Protein AF-A0A9W4RZF0-F1 (afdb_monomer_lite)

Structure (mmCIF, N/CA/C/O backbone):
data_AF-A0A9W4RZF0-F1
#
_entry.id   AF-A0A9W4RZF0-F1
#
loop_
_atom_site.group_PDB
_atom_site.id
_atom_site.type_symbol
_atom_site.label_atom_id
_atom_site.label_alt_id
_atom_site.label_comp_id
_atom_site.label_asym_id
_atom_site.label_entity_id
_atom_site.label_seq_id
_atom_site.pdbx_PDB_ins_code
_atom_site.Cartn_x
_atom_site.Cartn_y
_atom_site.Cartn_z
_atom_site.occupancy
_atom_site.B_iso_or_equiv
_atom_site.auth_seq_id
_atom_site.auth_comp_id
_atom_site.auth_asym_id
_atom_site.auth_atom_id
_atom_site.pdbx_PDB_model_num
ATOM 1 N N . MET A 1 1 ? 20.936 8.506 8.025 1.00 82.94 1 MET A N 1
ATOM 2 C CA . MET A 1 1 ? 20.751 7.829 6.717 1.00 82.94 1 MET A CA 1
ATOM 3 C C . MET A 1 1 ? 19.323 7.978 6.204 1.00 82.94 1 MET A C 1
ATOM 5 O O . MET A 1 1 ? 19.139 8.491 5.109 1.00 82.94 1 MET A O 1
ATOM 9 N N . ASN A 1 2 ? 18.298 7.593 6.977 1.00 90.69 2 ASN A N 1
ATOM 10 C CA . ASN A 1 2 ? 16.905 7.691 6.514 1.00 90.69 2 ASN A CA 1
ATOM 11 C C . ASN A 1 2 ? 16.418 9.131 6.315 1.00 90.69 2 ASN A C 1
ATOM 13 O O . ASN A 1 2 ? 15.526 9.336 5.502 1.00 90.69 2 ASN A O 1
ATOM 17 N N . HIS A 1 3 ? 17.031 10.118 6.979 1.00 93.94 3 HIS A N 1
ATOM 18 C CA . HIS A 1 3 ? 16.737 11.543 6.772 1.00 93.94 3 HIS A CA 1
ATOM 19 C C . HIS A 1 3 ? 17.441 12.170 5.558 1.00 93.94 3 HIS A C 1
ATOM 21 O O . HIS A 1 3 ? 17.074 13.256 5.112 1.00 93.94 3 HIS A O 1
ATOM 27 N N . GLU A 1 4 ? 18.399 11.483 4.935 1.00 90.50 4 GLU A N 1
ATOM 28 C CA . GLU A 1 4 ? 18.990 11.983 3.691 1.00 90.50 4 GLU A CA 1
ATOM 29 C C . GLU A 1 4 ? 17.908 12.066 2.612 1.00 90.50 4 GLU A C 1
ATOM 31 O O . GLU A 1 4 ? 17.144 11.116 2.453 1.00 90.50 4 GLU A O 1
ATOM 36 N N . TYR A 1 5 ? 17.845 13.163 1.851 1.00 91.06 5 TYR A N 1
ATOM 37 C CA . TYR A 1 5 ? 16.848 13.395 0.789 1.00 91.06 5 TYR A CA 1
ATOM 38 C C . TYR A 1 5 ? 15.387 13.370 1.277 1.00 91.06 5 TYR A C 1
ATOM 40 O O . TYR A 1 5 ? 14.469 13.098 0.504 1.00 91.06 5 TYR A O 1
ATOM 48 N N . TYR A 1 6 ? 15.158 13.627 2.570 1.00 94.00 6 TYR A N 1
ATOM 49 C CA . TYR A 1 6 ? 13.817 13.654 3.156 1.00 94.00 6 TYR A CA 1
ATOM 50 C C . TYR A 1 6 ? 12.894 14.643 2.441 1.00 94.00 6 TYR A C 1
ATOM 52 O O . TYR A 1 6 ? 11.792 14.266 2.043 1.00 94.00 6 TYR A O 1
ATOM 60 N N . GLN A 1 7 ? 13.375 15.866 2.199 1.00 95.44 7 GLN A N 1
ATOM 61 C CA . GLN A 1 7 ? 12.584 16.883 1.511 1.00 95.44 7 GLN A CA 1
ATOM 62 C C . GLN A 1 7 ? 12.280 16.496 0.059 1.00 95.44 7 GLN A C 1
ATOM 64 O O . GLN A 1 7 ? 11.137 16.601 -0.358 1.00 95.44 7 GLN A O 1
ATOM 69 N N . GLU A 1 8 ? 13.252 15.954 -0.680 1.00 94.06 8 GLU A N 1
ATOM 70 C CA . GLU A 1 8 ? 13.025 15.497 -2.060 1.00 94.06 8 GLU A CA 1
ATOM 71 C C . GLU A 1 8 ? 11.955 14.404 -2.137 1.00 94.06 8 GLU A C 1
ATOM 73 O O . GLU A 1 8 ? 11.124 14.404 -3.044 1.00 94.06 8 GLU A O 1
ATOM 78 N N . ARG A 1 9 ? 11.931 13.481 -1.165 1.00 94.75 9 ARG A N 1
ATOM 79 C CA . ARG A 1 9 ? 10.862 12.479 -1.079 1.00 94.75 9 ARG A CA 1
ATOM 80 C C . ARG A 1 9 ? 9.514 13.111 -0.772 1.00 94.75 9 ARG A C 1
ATOM 82 O O . ARG A 1 9 ? 8.535 12.726 -1.401 1.00 94.75 9 ARG A O 1
ATOM 89 N N . LEU A 1 10 ? 9.446 14.051 0.170 1.00 96.25 10 LEU A N 1
ATOM 90 C CA . LEU A 1 10 ? 8.200 14.759 0.471 1.00 96.25 10 LEU A CA 1
ATOM 91 C C . LEU A 1 10 ? 7.677 15.526 -0.746 1.00 96.25 10 LEU A C 1
ATOM 93 O O . LEU A 1 10 ? 6.491 15.424 -1.061 1.00 96.25 10 LEU A O 1
ATOM 97 N N . ASP A 1 11 ? 8.555 16.232 -1.455 1.00 95.81 11 ASP A N 1
ATOM 98 C CA . ASP A 1 11 ? 8.214 16.971 -2.670 1.00 95.81 11 ASP A CA 1
ATOM 99 C C . ASP A 1 11 ? 7.737 16.014 -3.768 1.00 95.81 11 ASP A C 1
ATOM 101 O O . ASP A 1 11 ? 6.735 16.279 -4.435 1.00 95.81 11 ASP A O 1
ATOM 105 N N . PHE A 1 12 ? 8.382 14.849 -3.899 1.00 95.31 12 PHE A N 1
ATOM 106 C CA . PHE A 1 12 ? 7.936 13.795 -4.804 1.00 95.31 12 PHE A CA 1
ATOM 107 C C . PHE A 1 12 ? 6.535 13.290 -4.436 1.00 95.31 12 PHE A C 1
ATOM 109 O O . PHE A 1 12 ? 5.651 13.297 -5.294 1.00 95.31 12 PHE A O 1
ATOM 116 N N . VAL A 1 13 ? 6.300 12.906 -3.173 1.00 96.56 13 VAL A N 1
ATOM 117 C CA . VAL A 1 13 ? 4.983 12.442 -2.698 1.00 96.56 13 VAL A CA 1
ATOM 118 C C . VAL A 1 13 ? 3.913 13.490 -2.984 1.00 96.56 13 VAL A C 1
ATOM 120 O O . VAL A 1 13 ? 2.870 13.160 -3.552 1.00 96.56 13 VAL A O 1
ATOM 123 N N . LYS A 1 14 ? 4.187 14.757 -2.657 1.00 97.44 14 LYS A N 1
ATOM 124 C CA . LYS A 1 14 ? 3.279 15.8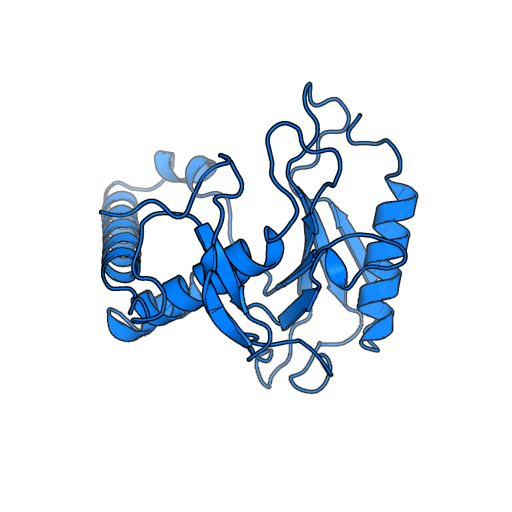71 -2.931 1.00 97.44 14 LYS A CA 1
ATOM 125 C C . LYS A 1 14 ? 2.973 15.992 -4.425 1.00 97.44 14 LYS A C 1
ATOM 127 O O . LYS A 1 14 ? 1.801 16.009 -4.794 1.00 97.44 14 LYS A O 1
ATOM 132 N N . SER A 1 15 ? 3.999 15.983 -5.277 1.00 95.56 15 SER A N 1
ATOM 133 C CA . SER A 1 15 ? 3.833 16.126 -6.729 1.00 95.56 15 SER A CA 1
ATOM 134 C C . SER A 1 15 ? 3.011 14.993 -7.353 1.00 95.56 15 SER A C 1
ATOM 136 O O . SER A 1 15 ? 2.202 15.232 -8.248 1.00 95.56 15 SER A O 1
ATOM 138 N N . VAL A 1 16 ? 3.161 13.759 -6.859 1.00 94.50 16 VAL A N 1
ATOM 139 C CA . VAL A 1 16 ? 2.382 12.608 -7.332 1.00 94.50 16 VAL A CA 1
ATOM 140 C C . VAL A 1 16 ? 0.910 12.764 -6.956 1.00 94.50 16 VAL A C 1
ATOM 142 O O . VAL A 1 16 ? 0.044 12.535 -7.798 1.00 94.50 16 VAL A O 1
ATOM 145 N N . VAL A 1 17 ? 0.614 13.176 -5.720 1.00 96.25 17 VAL A N 1
ATOM 146 C CA . VAL A 1 17 ? -0.769 13.401 -5.263 1.00 96.25 17 VAL A CA 1
ATOM 147 C C . VAL A 1 17 ? -1.422 14.536 -6.056 1.00 96.25 17 VAL A C 1
ATOM 149 O O . VAL A 1 17 ? -2.529 14.364 -6.569 1.00 96.25 17 VAL A O 1
ATOM 152 N N . GLU A 1 18 ? -0.718 15.654 -6.236 1.00 96.31 18 GLU A N 1
ATOM 153 C CA . GLU A 1 18 ? -1.176 16.786 -7.056 1.00 96.31 18 GLU A CA 1
ATOM 154 C C . GLU A 1 18 ? -1.376 16.395 -8.527 1.00 96.31 18 GLU A C 1
ATOM 156 O O . GLU A 1 18 ? -2.314 16.867 -9.171 1.00 96.31 18 GLU A O 1
ATOM 161 N N . GLY A 1 19 ? -0.572 15.462 -9.045 1.00 94.31 19 GLY A N 1
ATOM 162 C CA . GLY A 1 19 ? -0.731 14.890 -10.384 1.00 94.31 19 GLY A CA 1
ATOM 163 C C . GLY A 1 19 ? -2.066 14.166 -10.603 1.00 94.31 19 GLY A C 1
ATOM 164 O O . GLY A 1 19 ? -2.561 14.125 -11.728 1.00 94.31 19 GLY A O 1
ATOM 165 N N . PHE A 1 20 ? -2.703 13.664 -9.541 1.00 95.00 20 PHE A N 1
ATOM 166 C CA . PHE A 1 20 ? -4.069 13.122 -9.590 1.00 95.00 20 PHE A CA 1
ATOM 167 C C . PHE A 1 20 ? -5.161 14.194 -9.426 1.00 95.00 20 PHE A C 1
ATOM 169 O O . PHE A 1 20 ? -6.344 13.867 -9.324 1.00 95.00 20 PHE A O 1
ATOM 176 N N . GLY A 1 21 ? -4.789 15.477 -9.383 1.00 95.19 21 GLY A N 1
ATOM 177 C CA . GLY A 1 21 ? -5.703 16.582 -9.088 1.00 95.19 21 GLY A CA 1
ATOM 178 C C . GLY A 1 21 ? -6.188 16.592 -7.635 1.00 95.19 21 GLY A C 1
ATOM 179 O O . GLY A 1 21 ? -7.233 17.175 -7.341 1.00 95.19 21 GLY A O 1
ATOM 180 N N . LEU A 1 22 ? -5.468 15.911 -6.740 1.00 96.69 22 LEU A N 1
ATOM 181 C CA . LEU A 1 22 ? -5.735 15.894 -5.307 1.00 96.69 22 LEU A CA 1
ATOM 182 C C . LEU A 1 22 ? -4.902 16.969 -4.604 1.00 96.69 22 LEU A C 1
ATOM 184 O O . LEU A 1 22 ? -3.842 17.363 -5.075 1.00 96.69 22 LEU A O 1
ATOM 188 N N . GLU A 1 23 ? -5.377 17.431 -3.453 1.00 97.50 23 GLU A N 1
ATOM 189 C CA . GLU A 1 23 ? -4.738 18.508 -2.697 1.00 97.50 23 GLU A CA 1
ATOM 190 C C . GLU A 1 23 ? -4.356 17.986 -1.305 1.00 97.50 23 GLU A C 1
ATOM 192 O O . GLU A 1 23 ? -5.245 17.823 -0.464 1.00 97.50 23 GLU A O 1
ATOM 197 N N . PRO A 1 24 ? -3.073 17.663 -1.051 1.00 97.81 24 PRO A N 1
ATOM 198 C CA . PRO A 1 24 ? -2.639 17.203 0.261 1.00 97.81 24 PRO A CA 1
ATOM 199 C C . PRO A 1 24 ? -2.556 18.380 1.242 1.00 97.81 24 PRO A C 1
ATOM 201 O O . PRO A 1 24 ? -1.829 19.344 1.006 1.00 97.81 24 PRO A O 1
ATOM 204 N N . THR A 1 25 ? -3.269 18.294 2.365 1.00 98.06 25 THR A N 1
ATOM 205 C CA . THR A 1 25 ? -3.186 19.269 3.468 1.00 98.06 25 THR A CA 1
ATOM 206 C C . THR A 1 25 ? -2.107 18.906 4.475 1.00 98.06 25 THR A C 1
ATOM 208 O O . THR A 1 25 ? -1.533 19.787 5.106 1.00 98.06 25 THR A O 1
ATOM 211 N N . GLU A 1 26 ? -1.837 17.612 4.634 1.00 98.31 26 GLU A N 1
ATOM 212 C CA . GLU A 1 26 ? -0.826 17.092 5.550 1.00 98.31 26 GLU A CA 1
ATOM 213 C C . GLU A 1 26 ? -0.174 15.850 4.938 1.00 98.31 26 GLU A C 1
ATOM 215 O O . GLU A 1 26 ? -0.867 14.988 4.392 1.00 98.31 26 GLU A O 1
ATOM 220 N N . ILE A 1 27 ? 1.154 15.765 5.027 1.00 98.38 27 ILE A N 1
ATOM 221 C CA . ILE A 1 27 ? 1.943 14.598 4.624 1.00 98.38 27 ILE A CA 1
ATOM 222 C C . ILE A 1 27 ? 2.871 14.266 5.787 1.00 98.38 27 ILE A C 1
ATOM 224 O O . ILE A 1 27 ? 3.807 15.015 6.066 1.00 98.38 27 ILE A O 1
ATOM 228 N N . THR A 1 28 ? 2.621 13.133 6.436 1.00 97.94 28 THR A N 1
ATOM 229 C CA . THR A 1 28 ? 3.317 12.752 7.669 1.00 97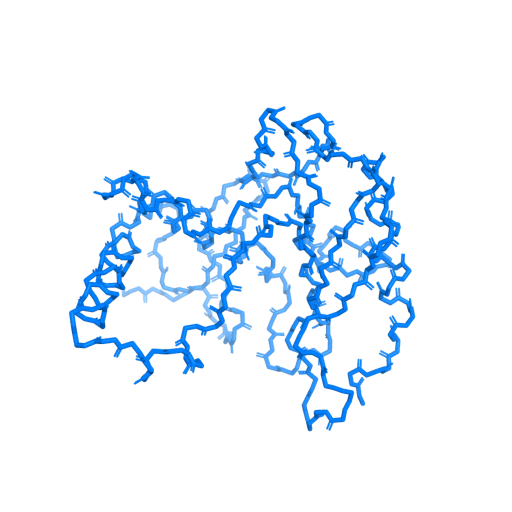.94 28 THR A CA 1
ATOM 230 C C . THR A 1 28 ? 3.954 11.377 7.493 1.00 97.94 28 THR A C 1
ATOM 232 O O . THR A 1 28 ? 3.260 10.434 7.092 1.00 97.94 28 THR A O 1
ATOM 235 N N . PRO A 1 29 ? 5.266 11.225 7.746 1.00 97.00 29 PRO A N 1
ATOM 236 C CA . PRO A 1 29 ? 5.908 9.924 7.672 1.00 97.00 29 PRO A CA 1
ATOM 237 C C . PRO A 1 29 ? 5.396 9.013 8.802 1.00 97.00 29 PRO A C 1
ATOM 239 O O . PRO A 1 29 ? 5.157 9.463 9.923 1.00 97.00 29 PRO A O 1
ATOM 242 N N . VAL A 1 30 ? 5.209 7.730 8.505 1.00 94.94 30 VAL A N 1
ATOM 243 C CA . VAL A 1 30 ? 4.689 6.721 9.443 1.00 94.94 30 VAL A CA 1
ATOM 244 C C . VAL A 1 30 ? 5.843 5.859 9.951 1.00 94.94 30 VAL A C 1
ATOM 246 O O . VAL A 1 30 ? 6.676 5.437 9.154 1.00 94.94 30 VAL A O 1
ATOM 249 N N . GLU A 1 31 ? 5.886 5.609 11.267 1.00 90.44 31 GLU A N 1
ATOM 250 C CA . GLU A 1 31 ? 6.912 4.779 11.935 1.00 90.44 31 GLU A CA 1
ATOM 251 C C . GLU A 1 31 ? 8.358 5.171 11.583 1.00 90.44 31 GLU A C 1
ATOM 253 O O . GLU A 1 31 ? 9.242 4.341 11.374 1.00 90.44 31 GLU A O 1
ATOM 258 N N . TYR A 1 32 ? 8.602 6.477 11.505 1.00 92.44 32 TYR A N 1
ATOM 259 C CA . TYR A 1 32 ? 9.845 7.024 10.989 1.00 92.44 32 TYR A CA 1
ATOM 260 C C . TYR A 1 32 ? 10.864 7.326 12.091 1.00 92.44 32 TYR A C 1
ATOM 262 O O . TYR A 1 32 ? 10.585 8.047 13.046 1.00 92.44 32 TYR A O 1
ATOM 270 N N . GLN A 1 33 ? 12.068 6.794 11.915 1.00 91.88 33 GLN A N 1
ATOM 271 C CA . GLN A 1 33 ? 13.233 6.975 12.770 1.00 91.88 33 GLN A CA 1
ATOM 272 C C . GLN A 1 33 ? 14.406 7.438 11.903 1.00 91.88 33 GLN A C 1
ATOM 274 O O . GLN A 1 33 ? 14.879 6.730 11.007 1.00 91.88 33 GLN A O 1
ATOM 279 N N . GLU A 1 34 ? 14.879 8.647 12.181 1.00 89.88 34 GLU A N 1
ATOM 280 C CA . GLU A 1 34 ? 15.944 9.307 11.418 1.00 89.88 34 GLU A CA 1
ATOM 281 C C . GLU A 1 34 ? 17.281 8.568 11.528 1.00 89.88 34 GLU A C 1
ATOM 283 O O . GLU A 1 34 ? 17.979 8.366 10.522 1.00 89.88 34 GLU A O 1
ATOM 288 N N . ASP A 1 35 ? 17.564 8.105 12.746 1.00 88.69 35 ASP A N 1
ATOM 289 C CA . ASP A 1 35 ? 18.832 7.514 13.174 1.00 88.69 35 ASP A CA 1
ATOM 290 C C . ASP A 1 35 ? 18.807 5.981 13.193 1.00 88.69 35 ASP A C 1
ATOM 292 O O . ASP A 1 35 ? 19.635 5.347 13.850 1.00 88.69 35 ASP A O 1
ATOM 296 N N . ALA A 1 36 ? 17.865 5.354 12.477 1.00 88.50 36 ALA A N 1
ATOM 297 C CA . ALA A 1 36 ? 17.854 3.899 12.379 1.00 88.50 36 ALA A CA 1
ATOM 298 C C . ALA A 1 36 ? 19.189 3.393 11.787 1.00 88.50 36 ALA A C 1
ATOM 300 O O . ALA A 1 36 ? 19.718 3.996 10.843 1.00 88.50 36 ALA A O 1
ATOM 301 N N . PRO A 1 37 ? 19.734 2.271 12.295 1.00 88.00 37 PRO A N 1
ATOM 302 C CA . PRO A 1 37 ? 21.061 1.794 11.903 1.00 88.00 37 PRO A CA 1
ATOM 303 C C . PRO A 1 37 ? 21.109 1.197 10.487 1.00 88.00 37 PRO A C 1
ATOM 305 O O . PRO A 1 37 ? 22.185 0.851 10.006 1.00 88.00 37 PRO A O 1
ATOM 308 N N . PHE A 1 38 ? 19.963 1.075 9.815 1.00 87.88 38 PHE A N 1
ATOM 309 C CA . PHE A 1 38 ? 19.826 0.549 8.460 1.00 87.88 38 PHE A CA 1
ATOM 310 C C . PHE A 1 38 ? 18.854 1.404 7.631 1.00 87.88 38 PHE A C 1
ATOM 312 O O . PHE A 1 38 ? 17.926 2.010 8.185 1.00 87.88 38 PHE A O 1
ATOM 319 N N . PRO A 1 39 ? 19.045 1.460 6.298 1.00 89.88 39 PRO A N 1
ATOM 320 C CA . PRO A 1 39 ? 18.116 2.150 5.419 1.00 89.88 39 PRO A CA 1
ATOM 321 C C . PRO A 1 39 ? 16.765 1.442 5.432 1.00 89.88 39 PRO A C 1
ATOM 323 O O . PRO A 1 39 ? 16.692 0.214 5.385 1.00 89.88 39 PRO A O 1
ATOM 326 N N . TYR A 1 40 ? 15.680 2.210 5.436 1.00 92.50 40 TYR A N 1
ATOM 327 C CA . TYR A 1 40 ? 14.357 1.614 5.329 1.00 92.50 40 TYR A CA 1
ATOM 328 C C . TYR A 1 40 ? 14.152 0.900 4.006 1.00 92.50 40 TYR A C 1
ATOM 330 O O . TYR A 1 40 ? 14.601 1.354 2.960 1.00 92.50 40 TYR A O 1
ATOM 338 N N . ASN A 1 41 ? 13.374 -0.177 4.039 1.00 92.31 41 ASN A N 1
ATOM 339 C CA . ASN A 1 41 ? 12.931 -0.852 2.830 1.00 92.31 41 ASN A CA 1
ATOM 340 C C . ASN A 1 41 ? 11.973 0.033 2.023 1.00 92.31 41 ASN A C 1
ATOM 342 O O . ASN A 1 41 ? 12.071 0.074 0.798 1.00 92.31 41 ASN A O 1
ATOM 346 N N . ASN A 1 42 ? 11.050 0.718 2.696 1.00 93.88 42 ASN A N 1
ATOM 347 C CA . ASN A 1 42 ? 10.124 1.675 2.099 1.00 93.88 42 ASN A CA 1
ATOM 348 C C . ASN A 1 42 ? 10.000 2.887 3.023 1.00 93.88 42 ASN A C 1
ATOM 350 O O . ASN A 1 42 ? 10.049 2.725 4.240 1.00 93.88 42 ASN A O 1
ATOM 354 N N . PHE A 1 43 ? 9.747 4.061 2.459 1.00 95.75 43 PHE A N 1
ATOM 355 C CA . PHE A 1 43 ? 9.235 5.199 3.216 1.00 95.75 43 PHE A CA 1
ATOM 356 C C . PHE A 1 43 ? 7.711 5.210 3.107 1.00 95.75 43 PHE A C 1
ATOM 358 O O . PHE A 1 43 ? 7.171 5.071 2.009 1.00 95.75 43 PHE A O 1
ATOM 365 N N . ILE A 1 44 ? 7.015 5.332 4.233 1.00 97.56 44 ILE A N 1
ATOM 366 C CA . ILE A 1 44 ? 5.551 5.304 4.283 1.00 97.56 44 ILE A CA 1
ATOM 367 C C . ILE A 1 44 ? 5.062 6.685 4.697 1.00 97.56 44 ILE A C 1
ATOM 369 O O . ILE A 1 44 ? 5.524 7.227 5.698 1.00 97.56 44 ILE A O 1
ATOM 373 N N . TYR A 1 45 ? 4.121 7.236 3.937 1.00 98.44 45 TYR A N 1
ATOM 374 C CA . TYR A 1 45 ? 3.545 8.551 4.185 1.00 98.44 45 TYR A CA 1
ATOM 375 C C . TYR A 1 45 ? 2.030 8.440 4.312 1.00 98.44 45 TYR A C 1
ATOM 377 O O . TYR A 1 45 ? 1.363 7.938 3.405 1.00 98.44 45 TYR A O 1
ATOM 385 N N . LYS A 1 46 ? 1.488 8.933 5.425 1.00 98.50 46 LYS A N 1
ATOM 386 C CA . LYS A 1 46 ? 0.057 9.195 5.587 1.00 98.50 46 LYS A CA 1
ATOM 387 C C . LYS A 1 46 ? -0.241 10.572 5.009 1.00 98.50 46 LYS A C 1
ATOM 389 O O . LYS A 1 46 ? 0.456 11.535 5.321 1.00 98.50 46 LYS A O 1
ATOM 394 N N . ILE A 1 47 ? -1.266 10.652 4.172 1.00 98.75 47 ILE A N 1
ATOM 395 C CA . ILE A 1 47 ? -1.595 11.854 3.411 1.00 98.75 47 ILE A CA 1
ATOM 396 C C . ILE A 1 47 ? -3.055 12.200 3.677 1.00 98.75 47 ILE A C 1
ATOM 398 O O . ILE A 1 47 ? -3.944 11.408 3.358 1.00 98.75 47 ILE A O 1
ATOM 402 N N . ILE A 1 48 ? -3.291 13.374 4.256 1.00 98.69 48 ILE A N 1
ATOM 403 C CA . ILE A 1 48 ? -4.631 13.932 4.462 1.00 98.69 48 ILE A CA 1
ATOM 404 C C . ILE A 1 48 ? -4.935 14.874 3.301 1.00 98.69 48 ILE A C 1
ATOM 406 O O . ILE A 1 48 ? -4.081 15.664 2.898 1.00 98.69 48 ILE A O 1
ATOM 410 N N . LEU A 1 49 ? -6.140 14.769 2.750 1.00 98.56 49 LEU A N 1
ATOM 411 C CA . LEU A 1 49 ? -6.578 15.508 1.572 1.00 98.56 49 LEU A CA 1
ATOM 412 C C . LEU A 1 49 ? -7.566 16.617 1.945 1.00 98.56 49 LEU A C 1
ATOM 414 O O . LEU A 1 49 ? -8.476 16.404 2.747 1.00 98.56 49 LEU A O 1
ATOM 418 N N . ALA A 1 50 ? -7.459 17.769 1.280 1.00 97.81 50 ALA A N 1
ATOM 419 C CA . ALA A 1 50 ? -8.401 18.881 1.432 1.00 97.81 50 ALA A CA 1
ATOM 420 C C . ALA A 1 50 ? -9.810 18.513 0.942 1.00 97.81 50 ALA A C 1
ATOM 422 O O . ALA A 1 50 ? -10.816 19.029 1.429 1.00 97.81 50 ALA A O 1
ATOM 423 N N . LYS A 1 51 ? -9.878 17.628 -0.059 1.00 96.50 51 LYS A N 1
ATOM 424 C CA . LYS A 1 51 ? -11.108 17.124 -0.675 1.00 96.50 51 LYS A CA 1
ATOM 425 C C . LYS A 1 51 ? -11.035 15.611 -0.783 1.00 96.50 51 LYS A C 1
ATOM 427 O O . LYS A 1 51 ? -9.966 15.053 -1.009 1.00 96.50 51 LYS A O 1
ATOM 432 N N . LEU A 1 52 ? -12.192 14.965 -0.670 1.00 97.56 52 LEU A N 1
ATOM 433 C CA . LEU A 1 52 ? -12.283 13.514 -0.761 1.00 97.56 52 LEU A CA 1
ATOM 434 C C . LEU A 1 52 ? -11.817 13.032 -2.141 1.00 97.56 52 LEU A C 1
ATOM 436 O O . LEU A 1 52 ? -12.319 13.494 -3.169 1.00 97.56 52 LEU A O 1
ATOM 440 N N . ALA A 1 53 ? -10.888 12.079 -2.162 1.00 96.75 53 ALA A N 1
ATOM 441 C CA . ALA A 1 53 ? -10.544 11.356 -3.375 1.00 96.75 53 ALA A CA 1
ATOM 442 C C . ALA A 1 53 ? -11.695 10.414 -3.733 1.00 96.75 53 ALA A C 1
ATOM 444 O O . ALA A 1 53 ? -12.120 9.597 -2.919 1.00 96.75 53 ALA A O 1
ATOM 445 N N . SER A 1 54 ? -12.202 10.543 -4.953 1.00 95.44 54 SER A N 1
ATOM 446 C CA . SER A 1 54 ? -13.348 9.790 -5.466 1.00 95.44 54 SER A CA 1
ATOM 447 C C . SER A 1 54 ? -12.885 8.712 -6.457 1.00 95.44 54 SER A C 1
ATOM 449 O O . SER A 1 54 ? -11.723 8.740 -6.881 1.00 95.44 54 SER A O 1
ATOM 451 N N . PRO A 1 55 ? -13.774 7.818 -6.931 1.00 93.06 55 PRO A N 1
ATOM 452 C CA . PRO A 1 55 ? -13.458 6.890 -8.021 1.00 93.06 55 PRO A CA 1
ATOM 453 C C . PRO A 1 55 ? -12.816 7.547 -9.252 1.00 93.06 55 PRO A C 1
ATOM 455 O O . PRO A 1 55 ? -12.013 6.919 -9.938 1.00 93.06 55 PRO A O 1
ATOM 458 N N . LYS A 1 56 ? -13.136 8.823 -9.516 1.00 92.38 56 LYS A N 1
ATOM 459 C CA . LYS A 1 56 ? -12.644 9.589 -10.672 1.00 92.38 56 LYS A CA 1
ATOM 460 C C . LYS A 1 56 ? -11.268 10.227 -10.466 1.00 92.38 56 LYS A C 1
ATOM 462 O O . LYS A 1 56 ? -10.699 10.722 -11.433 1.00 92.38 56 LYS A O 1
ATOM 467 N N . SER A 1 57 ? -10.747 10.256 -9.239 1.00 93.44 57 SER A N 1
ATOM 468 C CA . SER A 1 57 ? -9.475 10.924 -8.930 1.00 93.44 57 SER A CA 1
ATOM 469 C C . SER A 1 57 ? -8.280 10.185 -9.543 1.00 93.44 57 SER A C 1
ATOM 471 O O . SER A 1 57 ? -7.395 10.794 -10.141 1.00 93.44 57 SER A O 1
ATOM 473 N N . PHE A 1 58 ? -8.283 8.855 -9.456 1.00 91.31 58 PHE A N 1
ATOM 474 C CA . PHE A 1 58 ? -7.165 8.007 -9.869 1.00 91.31 58 PHE A CA 1
ATOM 475 C C . PHE A 1 58 ? -7.284 7.580 -11.337 1.00 91.31 58 PHE A C 1
ATOM 477 O O . PHE A 1 58 ? -7.547 6.423 -11.662 1.00 91.31 58 PHE A O 1
ATOM 484 N N . HIS A 1 59 ? -7.111 8.539 -12.245 1.00 82.06 59 HIS A N 1
ATOM 485 C CA . HIS A 1 59 ? -6.988 8.264 -13.676 1.00 82.06 59 HIS A CA 1
ATOM 486 C C . HIS A 1 59 ? -5.625 7.612 -13.977 1.00 82.06 59 HIS A C 1
ATOM 488 O O . HIS A 1 59 ? -4.628 7.957 -13.356 1.00 82.06 59 HIS A O 1
ATOM 494 N N . ASN A 1 60 ? -5.554 6.665 -14.920 1.00 78.31 60 ASN A N 1
ATOM 495 C CA . ASN A 1 60 ? -4.313 5.938 -15.257 1.00 78.31 60 ASN A CA 1
ATOM 496 C C . ASN A 1 60 ? -3.647 5.216 -14.063 1.00 78.31 60 ASN A C 1
ATOM 498 O O . ASN A 1 60 ? -2.426 5.122 -13.986 1.00 78.31 60 ASN A O 1
ATOM 502 N N . ALA A 1 61 ? -4.453 4.680 -13.146 1.00 81.81 61 ALA A N 1
ATOM 503 C CA . ALA A 1 61 ? -4.016 4.019 -11.915 1.00 81.81 61 ALA A CA 1
ATOM 504 C C . ALA A 1 61 ? -3.138 2.759 -12.101 1.00 81.81 61 ALA A C 1
ATOM 506 O O . ALA A 1 61 ? -2.508 2.306 -11.146 1.00 81.81 61 ALA A O 1
ATOM 507 N N . GLY A 1 62 ? -3.097 2.195 -13.311 1.00 84.19 62 GLY A N 1
ATOM 508 C CA . GLY A 1 62 ? -2.438 0.923 -13.611 1.00 84.19 62 GLY A CA 1
ATOM 509 C C . GLY A 1 62 ? -3.329 -0.293 -13.333 1.00 84.19 62 GLY A C 1
ATOM 510 O O . GLY A 1 62 ? -4.429 -0.177 -12.783 1.00 84.19 62 GLY A O 1
ATOM 511 N N . SER A 1 63 ? -2.858 -1.475 -13.737 1.00 90.31 63 SER A N 1
ATOM 512 C CA . SER A 1 63 ? -3.567 -2.749 -13.546 1.00 90.31 63 SER A CA 1
ATOM 513 C C . SER A 1 63 ? -3.741 -3.098 -12.066 1.00 90.31 63 SER A C 1
ATOM 515 O O . SER A 1 63 ? -2.986 -2.625 -11.220 1.00 90.31 63 SER A O 1
ATOM 517 N N . TYR A 1 64 ? -4.722 -3.955 -11.764 1.00 94.44 64 TYR A N 1
ATOM 518 C CA . TYR A 1 64 ? -4.982 -4.506 -10.422 1.00 94.44 64 TYR A CA 1
ATOM 519 C C . TYR A 1 64 ? -5.266 -3.477 -9.320 1.00 94.44 64 TYR A C 1
ATOM 521 O O . TYR A 1 64 ? -5.154 -3.780 -8.132 1.00 94.44 64 TYR A O 1
ATOM 529 N N . THR A 1 65 ? -5.703 -2.283 -9.710 1.00 94.81 65 THR A N 1
ATOM 530 C CA . THR A 1 65 ? -6.168 -1.241 -8.798 1.00 94.81 65 THR A CA 1
ATOM 531 C C . THR A 1 65 ? -7.652 -1.387 -8.474 1.00 94.81 65 THR A C 1
ATOM 533 O O . THR A 1 65 ? -8.408 -2.099 -9.135 1.00 94.81 65 THR A O 1
ATOM 536 N N . THR A 1 66 ? -8.065 -0.760 -7.382 1.00 93.75 66 THR A N 1
ATOM 537 C CA . THR A 1 66 ? -9.449 -0.675 -6.918 1.00 93.75 66 THR A CA 1
ATOM 538 C C . THR A 1 66 ? -9.803 0.799 -6.804 1.00 93.75 66 THR A C 1
ATOM 540 O O . THR A 1 66 ? -8.976 1.598 -6.379 1.00 93.75 66 THR A O 1
ATOM 543 N N . HIS A 1 67 ? -11.020 1.184 -7.171 1.00 93.44 67 HIS A N 1
ATOM 544 C CA . HIS A 1 67 ? -11.463 2.556 -6.951 1.00 93.44 67 HIS A CA 1
ATOM 545 C C . HIS A 1 67 ? -11.750 2.805 -5.462 1.00 93.44 67 HIS A C 1
ATOM 547 O O . HIS A 1 67 ? -12.210 1.891 -4.771 1.00 93.44 67 HIS A O 1
ATOM 553 N N . PRO A 1 68 ? -11.530 4.032 -4.961 1.00 95.00 68 PRO A N 1
ATOM 554 C CA . PRO A 1 68 ? -12.095 4.454 -3.685 1.00 95.00 68 PRO A CA 1
ATOM 555 C C . PRO A 1 68 ? -13.615 4.217 -3.628 1.00 95.00 68 PRO A C 1
ATOM 557 O O . PRO A 1 68 ? -14.257 4.182 -4.679 1.00 95.00 68 PRO A O 1
ATOM 560 N N . PRO A 1 69 ? -14.215 4.111 -2.432 1.00 94.19 69 PRO A N 1
ATOM 561 C CA . PRO A 1 69 ? -15.668 4.090 -2.275 1.00 94.19 69 PRO A CA 1
ATOM 562 C C . PRO A 1 69 ? -16.347 5.316 -2.907 1.00 94.19 69 PRO A C 1
ATOM 564 O O . PRO A 1 69 ? -15.744 6.385 -2.994 1.00 94.19 69 PRO A O 1
ATOM 567 N N . ASP A 1 70 ? -17.629 5.200 -3.268 1.00 92.88 70 ASP A N 1
ATOM 568 C CA . ASP A 1 70 ? -18.403 6.306 -3.867 1.00 92.88 70 ASP A CA 1
ATOM 569 C C . ASP A 1 70 ? -18.498 7.539 -2.956 1.00 92.88 70 ASP A C 1
ATOM 571 O O . ASP A 1 70 ? -18.531 8.671 -3.436 1.00 92.88 70 ASP A O 1
ATOM 575 N N . GLY A 1 71 ? -18.486 7.327 -1.635 1.00 94.25 71 GLY A N 1
ATOM 576 C CA . GLY A 1 71 ? -18.416 8.398 -0.635 1.00 94.25 71 GLY A CA 1
ATOM 577 C C . GLY A 1 71 ? -17.067 9.125 -0.587 1.00 94.25 71 GLY A C 1
ATOM 578 O O . GLY A 1 71 ? -16.959 10.151 0.076 1.00 94.25 71 GLY A O 1
ATOM 579 N N . GLY A 1 72 ? -16.059 8.623 -1.302 1.00 96.31 72 GLY A N 1
ATOM 580 C CA . GLY A 1 72 ? -14.695 9.130 -1.330 1.00 96.31 72 GLY A CA 1
ATOM 581 C C . GLY A 1 72 ? -13.893 8.842 -0.058 1.00 96.31 72 GLY A C 1
ATOM 582 O O . GLY A 1 72 ? -14.405 8.311 0.926 1.00 96.31 72 GLY A O 1
ATOM 583 N N . VAL A 1 73 ? -12.604 9.186 -0.089 1.00 97.56 73 VAL A N 1
ATOM 584 C CA . VAL A 1 73 ? -11.678 9.036 1.047 1.00 97.56 73 VAL A CA 1
ATOM 585 C C . VAL A 1 73 ? -10.928 10.332 1.321 1.00 97.56 73 VAL A C 1
ATOM 587 O O . VAL A 1 73 ? -10.461 10.995 0.399 1.00 97.56 73 VAL A O 1
ATOM 590 N N . SER A 1 74 ? -10.799 10.699 2.593 1.00 97.94 74 SER A N 1
ATOM 591 C CA . SER A 1 74 ? -10.059 11.893 3.031 1.00 97.94 74 SER A CA 1
ATOM 592 C C . SER A 1 74 ? -8.585 11.617 3.310 1.00 97.94 74 SER A C 1
ATOM 594 O O . SER A 1 74 ? -7.794 12.550 3.387 1.00 97.94 74 SER A O 1
ATOM 596 N N . THR A 1 75 ? -8.217 10.348 3.493 1.00 98.56 75 THR A N 1
ATOM 597 C CA . THR A 1 75 ? -6.862 9.934 3.855 1.00 98.56 75 THR A CA 1
ATOM 598 C C . THR A 1 75 ? -6.418 8.786 2.965 1.00 98.56 75 THR A C 1
ATOM 600 O O . THR A 1 75 ? -7.162 7.825 2.755 1.00 98.56 75 THR A O 1
ATOM 603 N N . ILE A 1 76 ? -5.193 8.882 2.462 1.00 98.44 76 ILE A N 1
ATOM 604 C CA . ILE A 1 76 ? -4.531 7.841 1.674 1.00 98.44 76 ILE A CA 1
ATOM 605 C C . ILE A 1 76 ? -3.128 7.592 2.228 1.00 98.44 76 ILE A C 1
ATOM 607 O O . ILE A 1 76 ? -2.577 8.417 2.961 1.00 98.44 76 ILE A O 1
ATOM 611 N N . VAL A 1 77 ? -2.547 6.448 1.883 1.00 98.56 77 VAL A N 1
ATOM 612 C CA . VAL A 1 77 ? -1.163 6.106 2.221 1.00 98.56 77 VAL A CA 1
ATOM 613 C C . VAL A 1 77 ? -0.357 5.987 0.939 1.00 98.56 77 VAL A C 1
ATOM 615 O O . VAL A 1 77 ? -0.804 5.344 -0.010 1.00 98.56 77 VAL A O 1
ATOM 618 N N . MET A 1 78 ? 0.839 6.572 0.918 1.00 98.12 78 MET A N 1
ATOM 619 C CA . MET A 1 78 ? 1.840 6.277 -0.101 1.00 98.12 78 MET A CA 1
ATOM 620 C C . MET A 1 78 ? 2.952 5.422 0.494 1.00 98.12 78 MET A C 1
ATOM 622 O O . MET A 1 78 ? 3.542 5.793 1.510 1.00 98.12 78 MET A O 1
ATOM 626 N N . ARG A 1 79 ? 3.275 4.307 -0.164 1.00 97.00 79 ARG A N 1
ATOM 627 C CA . ARG A 1 79 ? 4.495 3.540 0.109 1.00 97.00 79 ARG A CA 1
ATOM 628 C C . ARG A 1 79 ? 5.479 3.795 -1.016 1.00 97.00 79 ARG A C 1
ATOM 630 O O . ARG A 1 79 ? 5.206 3.485 -2.171 1.00 97.00 79 ARG A O 1
ATOM 637 N N . LEU A 1 80 ? 6.614 4.375 -0.660 1.00 94.94 80 LEU A N 1
ATOM 638 C CA . LEU A 1 80 ? 7.695 4.734 -1.561 1.00 94.94 80 LEU A CA 1
ATOM 639 C C . LEU A 1 80 ? 8.820 3.713 -1.406 1.00 94.94 80 LEU A C 1
ATOM 641 O O . LEU A 1 80 ? 9.407 3.608 -0.325 1.00 94.94 80 LEU A O 1
ATOM 645 N N . ALA A 1 81 ? 9.135 2.957 -2.453 1.00 93.06 81 ALA A N 1
ATOM 646 C CA . ALA A 1 81 ? 10.243 2.013 -2.397 1.00 93.06 81 ALA A CA 1
ATOM 647 C C . ALA A 1 81 ? 11.561 2.776 -2.232 1.00 93.06 81 ALA A C 1
ATOM 649 O O . ALA A 1 81 ? 11.827 3.741 -2.951 1.00 93.06 81 ALA A O 1
ATOM 650 N N . ASN A 1 82 ? 12.399 2.349 -1.286 1.00 91.94 82 ASN A N 1
ATOM 651 C CA . ASN A 1 82 ? 13.715 2.947 -1.122 1.00 91.94 82 ASN A CA 1
ATOM 652 C C . ASN A 1 82 ? 14.705 2.282 -2.095 1.00 91.94 82 ASN A C 1
ATOM 654 O O . ASN A 1 82 ? 15.046 1.109 -1.897 1.00 91.94 82 ASN A O 1
ATOM 658 N N . PRO A 1 83 ? 15.231 3.007 -3.101 1.00 88.00 83 PRO A N 1
ATOM 659 C CA . PRO A 1 83 ? 16.221 2.458 -4.027 1.00 88.00 83 PRO A CA 1
ATOM 660 C C . PRO A 1 83 ? 17.554 2.128 -3.339 1.00 88.00 83 PRO A C 1
ATOM 662 O O . PRO A 1 83 ? 18.372 1.411 -3.905 1.00 88.00 83 PRO A O 1
ATOM 665 N N . ARG A 1 84 ? 17.777 2.632 -2.117 1.00 86.75 84 ARG A N 1
ATOM 666 C CA . ARG A 1 84 ? 18.969 2.362 -1.300 1.00 86.75 84 ARG A CA 1
ATOM 667 C C . ARG A 1 84 ? 18.751 1.304 -0.222 1.00 86.75 84 ARG A C 1
ATOM 669 O O . ARG A 1 84 ? 19.635 1.109 0.608 1.00 86.75 84 ARG A O 1
ATOM 676 N N . ALA A 1 85 ? 17.588 0.651 -0.200 1.00 88.38 85 ALA A N 1
ATOM 677 C CA . ALA A 1 85 ? 17.371 -0.493 0.674 1.00 88.38 85 ALA A CA 1
ATOM 678 C C . ALA A 1 85 ? 18.408 -1.577 0.354 1.00 88.38 85 ALA A C 1
ATOM 680 O O . ALA A 1 85 ? 18.535 -1.999 -0.798 1.00 88.38 85 ALA A O 1
ATOM 681 N N . GLN A 1 86 ? 19.153 -2.000 1.372 1.00 84.81 86 GLN A N 1
ATOM 682 C CA . GLN A 1 86 ? 20.107 -3.095 1.241 1.00 84.81 86 GLN A CA 1
ATOM 683 C C . GLN A 1 86 ? 19.349 -4.416 1.088 1.00 84.81 86 GLN A C 1
ATOM 685 O O . GLN A 1 86 ? 18.255 -4.572 1.624 1.00 84.81 86 GLN A O 1
ATOM 690 N N . ASP A 1 87 ? 19.918 -5.339 0.316 1.00 85.00 87 ASP A N 1
ATOM 691 C CA . ASP A 1 87 ? 19.403 -6.701 0.122 1.00 85.00 87 ASP A CA 1
ATOM 692 C C . ASP A 1 87 ? 17.985 -6.811 -0.466 1.00 85.00 87 ASP A C 1
ATOM 694 O O . ASP A 1 87 ? 17.384 -7.886 -0.443 1.00 85.00 87 ASP A O 1
ATOM 698 N N . ILE A 1 88 ? 17.466 -5.729 -1.064 1.00 89.38 88 ILE A N 1
ATOM 699 C CA . ILE A 1 88 ? 16.214 -5.762 -1.823 1.00 89.38 88 ILE A CA 1
ATOM 700 C C . ILE A 1 88 ? 16.460 -5.557 -3.319 1.00 89.38 88 ILE A C 1
ATOM 702 O O . ILE A 1 88 ? 17.004 -4.543 -3.759 1.00 89.38 88 ILE A O 1
ATOM 706 N N . ILE A 1 89 ? 15.988 -6.513 -4.116 1.00 88.69 89 ILE A N 1
ATOM 707 C CA . ILE A 1 89 ? 15.879 -6.416 -5.571 1.00 88.69 89 ILE A CA 1
ATOM 708 C C . ILE A 1 89 ? 14.731 -5.466 -5.919 1.00 88.69 89 ILE A C 1
ATOM 710 O O . ILE A 1 89 ? 13.606 -5.627 -5.444 1.00 88.69 89 ILE A O 1
ATOM 714 N N . GLN A 1 90 ? 15.030 -4.469 -6.751 1.00 86.50 90 GLN A N 1
ATOM 715 C CA . GLN A 1 90 ? 14.116 -3.365 -7.056 1.00 86.50 90 GLN A CA 1
ATOM 716 C C . GLN A 1 90 ? 13.271 -3.612 -8.316 1.00 86.50 90 GLN A C 1
ATOM 718 O O . GLN A 1 90 ? 12.192 -3.036 -8.437 1.00 86.50 90 GLN A O 1
ATOM 723 N N . ASP A 1 91 ? 13.742 -4.480 -9.215 1.00 86.62 91 ASP A N 1
ATOM 724 C CA . ASP A 1 91 ? 13.273 -4.628 -10.600 1.00 86.62 91 ASP A CA 1
ATOM 725 C C . ASP A 1 91 ? 11.754 -4.827 -10.732 1.00 86.62 91 ASP A C 1
ATOM 727 O O . ASP A 1 91 ? 11.128 -4.176 -11.562 1.00 86.62 91 ASP A O 1
ATOM 731 N N . ASN A 1 92 ? 11.163 -5.688 -9.896 1.00 88.88 92 ASN A N 1
ATOM 732 C CA . ASN A 1 92 ? 9.736 -6.041 -9.899 1.00 88.88 92 ASN A CA 1
ATOM 733 C C . ASN A 1 92 ? 9.063 -5.819 -8.534 1.00 88.88 92 ASN A C 1
ATOM 735 O O . ASN A 1 92 ? 8.071 -6.468 -8.197 1.00 88.88 92 ASN A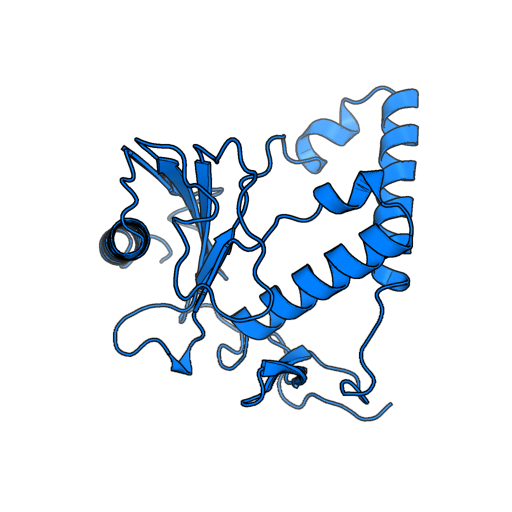 O 1
ATOM 739 N N . ARG A 1 93 ? 9.650 -4.979 -7.679 1.00 90.56 93 ARG A N 1
ATOM 740 C CA . ARG A 1 93 ? 9.267 -4.909 -6.265 1.00 90.56 93 ARG A CA 1
ATOM 741 C C . ARG A 1 93 ? 7.830 -4.435 -6.050 1.00 90.56 93 ARG A C 1
ATOM 743 O O . ARG A 1 93 ? 7.129 -4.987 -5.200 1.00 90.56 93 ARG A O 1
ATOM 750 N N . VAL A 1 94 ? 7.413 -3.406 -6.786 1.00 93.44 94 VAL A N 1
ATOM 751 C CA . VAL A 1 94 ? 6.069 -2.827 -6.649 1.00 93.44 94 VAL A CA 1
ATOM 752 C C . VAL A 1 94 ? 5.030 -3.754 -7.270 1.00 93.44 94 VAL A C 1
ATOM 754 O O . VAL A 1 94 ? 3.972 -3.969 -6.685 1.00 93.44 94 VAL A O 1
ATOM 757 N N . GLU A 1 95 ? 5.358 -4.367 -8.402 1.00 94.38 95 GLU A N 1
ATOM 758 C CA . GLU A 1 95 ? 4.552 -5.386 -9.068 1.00 94.38 95 GLU A CA 1
ATOM 759 C C . GLU A 1 95 ? 4.325 -6.588 -8.153 1.00 94.38 95 GLU A C 1
ATOM 761 O O . GLU A 1 95 ? 3.200 -7.068 -8.033 1.00 94.38 95 GLU A O 1
ATOM 766 N N . ASN A 1 96 ? 5.376 -7.040 -7.463 1.00 94.69 96 ASN A N 1
ATOM 767 C CA . ASN A 1 96 ? 5.292 -8.130 -6.502 1.00 94.69 96 ASN A CA 1
ATOM 768 C C . ASN A 1 96 ? 4.335 -7.795 -5.349 1.00 94.69 96 ASN A C 1
ATOM 770 O O . ASN A 1 96 ? 3.480 -8.610 -5.006 1.00 94.69 96 ASN A O 1
ATOM 774 N N . GLU A 1 97 ? 4.457 -6.601 -4.757 1.00 94.88 97 GLU A N 1
ATOM 775 C CA . GLU A 1 97 ? 3.549 -6.136 -3.700 1.00 94.88 97 GLU A CA 1
ATOM 776 C C . GLU A 1 97 ? 2.100 -6.046 -4.193 1.00 94.88 97 GLU A C 1
ATOM 778 O O . GLU A 1 97 ? 1.190 -6.569 -3.547 1.00 94.88 97 GLU A O 1
ATOM 783 N N . LEU A 1 98 ? 1.884 -5.427 -5.352 1.00 95.88 98 LEU A N 1
ATOM 784 C CA . LEU A 1 98 ? 0.565 -5.266 -5.949 1.00 95.88 98 LEU A CA 1
ATOM 785 C C . LEU A 1 98 ? -0.099 -6.614 -6.242 1.00 95.88 98 LEU A C 1
ATOM 787 O O . LEU A 1 98 ? -1.257 -6.820 -5.876 1.00 95.88 98 LEU A O 1
ATOM 791 N N . ALA A 1 99 ? 0.629 -7.534 -6.876 1.00 96.12 99 ALA A N 1
ATOM 792 C CA . ALA A 1 99 ? 0.134 -8.867 -7.185 1.00 96.12 99 ALA A CA 1
ATOM 793 C C . ALA A 1 99 ? -0.194 -9.644 -5.902 1.00 96.12 99 ALA A C 1
ATOM 795 O O . ALA A 1 99 ? -1.267 -10.241 -5.808 1.00 96.12 99 ALA A O 1
ATOM 796 N N . ALA A 1 100 ? 0.671 -9.578 -4.884 1.00 95.69 100 ALA A N 1
ATOM 797 C CA . ALA A 1 100 ? 0.431 -10.230 -3.599 1.00 95.69 100 ALA A CA 1
ATOM 798 C C . ALA A 1 100 ? -0.815 -9.670 -2.893 1.00 95.69 100 ALA A C 1
ATOM 800 O O . ALA A 1 100 ? -1.665 -10.444 -2.452 1.00 95.69 100 ALA A O 1
ATOM 801 N N . ILE A 1 101 ? -0.973 -8.342 -2.836 1.00 96.62 101 ILE A N 1
ATOM 802 C CA . ILE A 1 101 ? -2.159 -7.688 -2.259 1.00 96.62 101 ILE A CA 1
ATOM 803 C C . ILE A 1 101 ? -3.422 -8.064 -3.040 1.00 96.62 101 ILE A C 1
ATOM 805 O O . ILE A 1 101 ? -4.454 -8.370 -2.436 1.00 96.62 101 ILE A O 1
ATOM 809 N N . HIS A 1 102 ? -3.351 -8.086 -4.372 1.00 96.50 102 HIS A N 1
ATOM 810 C CA . HIS A 1 102 ? -4.472 -8.477 -5.220 1.00 96.50 102 HIS A CA 1
ATOM 811 C C . HIS A 1 102 ? -4.916 -9.919 -4.943 1.00 96.50 102 HIS A C 1
ATOM 813 O O . HIS A 1 102 ? -6.096 -10.163 -4.677 1.00 96.50 102 HIS A O 1
ATOM 819 N N . LEU A 1 103 ? -3.976 -10.869 -4.962 1.00 96.50 103 LEU A N 1
ATOM 820 C CA . LEU A 1 103 ? -4.250 -12.283 -4.705 1.00 96.50 103 LEU A CA 1
ATOM 821 C C . LEU A 1 103 ? -4.749 -12.511 -3.275 1.00 96.50 103 LEU A C 1
ATOM 823 O O . LEU A 1 103 ? -5.716 -13.248 -3.085 1.00 96.50 103 LEU A O 1
ATOM 827 N N . ALA A 1 104 ? -4.171 -11.824 -2.287 1.00 96.69 104 ALA A N 1
ATOM 828 C CA . ALA A 1 104 ? -4.630 -11.865 -0.902 1.00 96.69 104 ALA A CA 1
ATOM 829 C C . ALA A 1 104 ? -6.090 -11.406 -0.775 1.00 96.69 104 ALA A C 1
ATOM 831 O O . ALA A 1 104 ? -6.919 -12.125 -0.215 1.00 96.69 104 ALA A O 1
ATO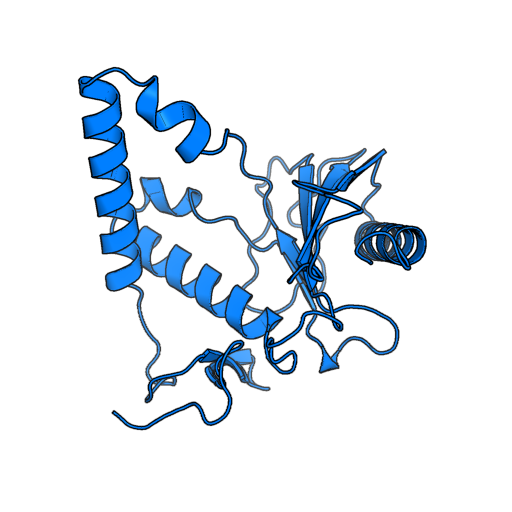M 832 N N . ARG A 1 105 ? -6.439 -10.251 -1.361 1.00 96.31 105 ARG A N 1
ATOM 833 C CA . ARG A 1 105 ? -7.824 -9.746 -1.382 1.00 96.31 105 ARG A CA 1
ATOM 834 C C . ARG A 1 105 ? -8.772 -10.736 -2.051 1.00 96.31 105 ARG A C 1
ATOM 836 O O . ARG A 1 105 ? -9.859 -10.970 -1.531 1.00 96.31 105 ARG A O 1
ATOM 843 N N . LYS A 1 106 ? -8.369 -11.346 -3.171 1.00 96.06 106 LYS A N 1
ATOM 844 C CA . LYS A 1 106 ? -9.164 -12.380 -3.856 1.00 96.06 106 LYS A CA 1
ATOM 845 C C . LYS A 1 106 ? -9.346 -13.636 -3.005 1.00 96.06 106 LYS A C 1
ATOM 847 O O . LYS A 1 106 ? -10.458 -14.154 -2.955 1.00 96.06 106 LYS A O 1
ATOM 852 N N . GLY A 1 107 ? -8.299 -14.090 -2.320 1.00 97.00 107 GLY A N 1
ATOM 853 C CA . GLY A 1 107 ? -8.351 -15.240 -1.417 1.00 97.00 107 GLY A CA 1
ATOM 854 C C . GLY A 1 107 ? -9.304 -15.021 -0.246 1.00 97.00 107 GLY A C 1
ATOM 855 O O . GLY A 1 107 ? -10.208 -15.828 -0.027 1.00 97.00 107 GLY A O 1
ATOM 856 N N . LEU A 1 108 ? -9.184 -13.883 0.446 1.00 97.06 108 LEU A N 1
ATOM 857 C CA . LEU A 1 108 ? -10.105 -13.530 1.530 1.00 97.06 108 LEU A CA 1
ATOM 858 C C . LEU A 1 108 ? -11.534 -13.354 1.007 1.00 97.06 108 LEU A C 1
ATOM 860 O O . LEU A 1 108 ? -12.462 -13.879 1.607 1.00 97.06 108 LEU A O 1
ATOM 864 N N . GLN A 1 109 ? -11.723 -12.694 -0.139 1.00 96.12 109 GLN A N 1
ATOM 865 C CA . GLN A 1 109 ? -13.045 -12.524 -0.747 1.00 96.12 109 GLN A CA 1
ATOM 866 C C . GLN A 1 109 ? -13.717 -13.856 -1.111 1.00 96.12 109 GLN A C 1
ATOM 868 O O . GLN A 1 109 ? -14.936 -13.963 -1.003 1.00 96.12 109 GLN A O 1
ATOM 873 N N . ALA A 1 110 ? -12.951 -14.852 -1.562 1.00 96.12 110 ALA A N 1
ATOM 874 C CA . ALA A 1 110 ? -13.472 -16.171 -1.914 1.00 96.12 110 ALA A CA 1
ATOM 875 C C . ALA A 1 110 ? -13.763 -17.041 -0.682 1.00 96.12 110 ALA A C 1
ATOM 877 O O . ALA A 1 110 ? -14.699 -17.838 -0.702 1.00 96.12 110 ALA A O 1
ATOM 878 N N . PHE A 1 111 ? -12.964 -16.905 0.380 1.00 96.81 111 PHE A N 1
ATOM 879 C CA . PHE A 1 111 ? -13.123 -17.678 1.609 1.00 96.81 111 PHE A CA 1
ATOM 880 C C . PHE A 1 111 ? -14.184 -17.090 2.548 1.00 96.81 111 PHE A C 1
ATOM 882 O O . PHE A 1 111 ? -15.069 -17.814 3.001 1.00 96.81 111 PHE A O 1
ATOM 889 N N . LYS A 1 112 ? -14.076 -15.793 2.844 1.00 96.56 112 LYS A N 1
ATOM 890 C CA . LYS A 1 112 ? -14.861 -15.084 3.856 1.00 96.56 112 LYS A CA 1
ATOM 891 C C . LYS A 1 112 ? -15.010 -13.596 3.458 1.00 96.56 112 LYS A C 1
ATOM 893 O O . LYS A 1 112 ? -14.205 -12.757 3.872 1.00 96.56 112 LYS A O 1
ATOM 898 N N . PRO A 1 113 ? -15.988 -13.259 2.590 1.00 95.56 113 PRO A N 1
ATOM 899 C CA . PRO A 1 113 ? -16.190 -11.920 2.020 1.00 95.56 113 PRO A CA 1
ATOM 900 C C . PRO A 1 113 ? -16.133 -10.754 3.009 1.00 95.56 113 PRO A C 1
ATOM 902 O O . PRO A 1 113 ? -15.612 -9.693 2.682 1.00 95.56 113 PRO A O 1
ATOM 905 N N . GLU A 1 114 ? -16.657 -10.942 4.214 1.00 95.75 114 GLU A N 1
ATOM 906 C CA . GLU A 1 114 ? -16.751 -9.923 5.255 1.00 95.75 114 GLU A CA 1
ATOM 907 C C . GLU A 1 114 ? -15.386 -9.460 5.785 1.00 95.75 114 GLU A C 1
ATOM 909 O O . GLU A 1 114 ? -15.282 -8.347 6.296 1.00 95.75 114 GLU A O 1
ATOM 914 N N . ILE A 1 115 ? -14.331 -10.270 5.626 1.00 94.06 115 ILE A N 1
ATOM 915 C CA . ILE A 1 115 ? -12.965 -9.908 6.034 1.00 94.06 115 ILE A CA 1
ATOM 916 C C . ILE A 1 115 ? -12.088 -9.458 4.861 1.00 94.06 115 ILE A C 1
ATOM 918 O O . ILE A 1 115 ? -10.937 -9.079 5.075 1.00 94.06 115 ILE A O 1
ATOM 922 N N . SER A 1 116 ? -12.592 -9.455 3.620 1.00 91.12 116 SER A N 1
ATOM 923 C CA . SER A 1 116 ? -11.791 -9.057 2.448 1.00 91.12 116 SER A CA 1
ATOM 924 C C . SER A 1 116 ? -11.300 -7.609 2.535 1.00 91.12 116 SER A C 1
ATOM 926 O O . SER A 1 116 ? -10.222 -7.284 2.032 1.00 91.12 116 SER A O 1
ATOM 928 N N . GLY A 1 117 ? -12.047 -6.765 3.252 1.00 92.94 117 GLY A N 1
ATOM 929 C CA . GLY A 1 117 ? -11.691 -5.382 3.548 1.00 92.94 117 GLY A CA 1
ATOM 930 C C . GLY A 1 117 ? -10.531 -5.205 4.532 1.00 92.94 117 GLY A C 1
ATOM 931 O O . GLY A 1 117 ? -10.108 -4.069 4.720 1.00 92.94 117 GLY A O 1
ATOM 932 N N . LEU A 1 118 ? -9.998 -6.263 5.158 1.00 95.06 118 LEU A N 1
ATOM 933 C CA . LEU A 1 118 ? -8.837 -6.148 6.055 1.00 95.06 118 LEU A CA 1
ATOM 934 C C . LEU A 1 118 ? -7.548 -5.804 5.298 1.00 95.06 118 LEU A C 1
ATOM 936 O O . LEU A 1 118 ? -6.722 -5.045 5.799 1.00 95.06 118 LEU A O 1
ATOM 940 N N . ILE A 1 119 ? -7.384 -6.334 4.085 1.00 95.88 119 ILE A N 1
ATOM 941 C CA . ILE A 1 119 ? -6.231 -6.033 3.234 1.00 95.88 119 ILE A CA 1
ATOM 942 C C . ILE A 1 119 ? -6.512 -4.716 2.500 1.00 95.88 119 ILE A C 1
ATOM 944 O O . ILE A 1 119 ? -7.555 -4.625 1.857 1.00 95.88 119 ILE A O 1
ATOM 948 N N . PRO A 1 120 ? -5.626 -3.710 2.533 1.00 96.75 120 PRO A N 1
ATOM 949 C CA . PRO A 1 120 ? -5.877 -2.405 1.920 1.00 96.75 120 PRO A CA 1
ATOM 950 C C . PRO A 1 120 ? -6.081 -2.483 0.403 1.00 96.75 120 PRO A C 1
ATOM 952 O O . PRO A 1 120 ? -5.417 -3.253 -0.297 1.00 96.75 120 PRO A O 1
ATOM 955 N N . ALA A 1 121 ? -6.990 -1.661 -0.119 1.00 96.31 121 ALA A N 1
ATOM 956 C CA . ALA A 1 121 ? -7.115 -1.434 -1.555 1.00 96.31 121 ALA A CA 1
ATOM 957 C C . ALA A 1 121 ? -5.926 -0.619 -2.106 1.00 96.31 121 ALA A C 1
ATOM 959 O O . ALA A 1 121 ? -5.476 0.330 -1.469 1.00 96.31 121 ALA A O 1
ATOM 960 N N . ILE A 1 122 ? -5.446 -0.951 -3.311 1.00 97.31 122 ILE A N 1
ATOM 961 C CA . ILE A 1 122 ? -4.481 -0.123 -4.056 1.00 97.31 122 ILE A CA 1
ATOM 962 C C . ILE A 1 122 ? -5.248 0.781 -5.018 1.00 97.31 122 ILE A C 1
ATOM 964 O O . ILE A 1 122 ? -5.982 0.283 -5.869 1.00 97.31 122 ILE A O 1
ATOM 968 N N . TYR A 1 123 ? -5.060 2.091 -4.903 1.00 97.31 123 TYR A N 1
ATOM 969 C CA . TYR A 1 123 ? -5.720 3.097 -5.735 1.00 97.31 123 TYR A CA 1
ATOM 970 C C . TYR A 1 123 ? -4.918 3.466 -6.977 1.00 97.31 123 TYR A C 1
ATOM 972 O O . TYR A 1 123 ? -5.510 3.735 -8.014 1.00 97.31 123 TYR A O 1
ATOM 980 N N . ALA A 1 124 ? -3.590 3.484 -6.881 1.00 96.12 124 ALA A N 1
ATOM 981 C CA . ALA A 1 124 ? -2.683 3.719 -7.999 1.00 96.12 124 ALA A CA 1
ATOM 982 C C . ALA A 1 124 ? -1.291 3.179 -7.661 1.00 96.12 124 ALA A C 1
ATOM 984 O O . ALA A 1 124 ? -0.961 2.995 -6.489 1.00 96.12 124 ALA A O 1
ATOM 985 N N . TRP A 1 125 ? -0.454 2.946 -8.664 1.00 95.19 125 TRP A N 1
ATOM 986 C CA . TRP A 1 125 ? 0.930 2.533 -8.443 1.00 95.19 125 TRP A CA 1
ATOM 987 C C . TRP A 1 125 ? 1.820 2.889 -9.631 1.00 95.19 125 TRP A C 1
ATOM 989 O O . TRP A 1 125 ? 1.335 3.200 -10.722 1.00 95.19 125 TRP A O 1
ATOM 999 N N . ARG A 1 126 ? 3.138 2.822 -9.424 1.00 91.94 126 ARG A N 1
ATOM 1000 C CA . ARG A 1 126 ? 4.126 2.983 -10.492 1.00 91.94 126 ARG A CA 1
ATOM 1001 C C . ARG A 1 126 ? 5.346 2.095 -10.275 1.00 91.94 126 ARG A C 1
ATOM 1003 O O . ARG A 1 126 ? 5.934 2.087 -9.192 1.00 91.94 126 ARG A O 1
ATOM 1010 N N . SER A 1 127 ? 5.726 1.379 -11.330 1.00 88.50 127 SER A N 1
ATOM 1011 C CA . SER A 1 127 ? 6.913 0.523 -11.377 1.00 88.50 127 SER A CA 1
ATOM 1012 C C . SER A 1 127 ? 8.222 1.308 -11.419 1.00 88.50 127 SER A C 1
ATOM 1014 O O . SER A 1 127 ? 8.248 2.507 -11.714 1.00 88.50 127 SER A O 1
ATOM 1016 N N . HIS A 1 128 ? 9.330 0.598 -11.186 1.00 74.88 128 HIS A N 1
ATOM 1017 C CA . HIS A 1 128 ? 10.682 1.142 -11.320 1.00 74.88 128 HIS A CA 1
ATOM 1018 C C . HIS A 1 128 ? 10.988 1.579 -12.765 1.00 74.88 128 HIS A C 1
ATOM 1020 O O . HIS A 1 128 ? 11.409 2.711 -12.989 1.00 74.88 128 HIS A O 1
ATOM 1026 N N . GLY A 1 129 ? 10.684 0.736 -13.762 1.00 63.97 129 GLY A N 1
ATOM 1027 C CA . GLY A 1 129 ? 10.931 1.034 -15.184 1.00 63.97 129 GLY A CA 1
ATOM 1028 C C . GLY A 1 129 ? 10.108 2.202 -15.752 1.00 63.97 129 GLY A C 1
ATOM 1029 O O . GLY A 1 129 ? 10.456 2.762 -16.790 1.00 63.97 129 GLY A O 1
ATOM 1030 N N . GLY A 1 130 ? 9.032 2.604 -15.066 1.00 57.81 130 GLY A N 1
ATOM 1031 C CA . GLY A 1 130 ? 8.211 3.761 -15.422 1.00 57.81 130 GLY A CA 1
ATOM 1032 C C . GLY A 1 130 ? 8.666 5.087 -14.801 1.00 57.81 130 GLY A C 1
ATOM 1033 O O . GLY A 1 130 ? 8.075 6.125 -15.125 1.00 57.81 130 GLY A O 1
ATOM 1034 N N . ALA A 1 131 ? 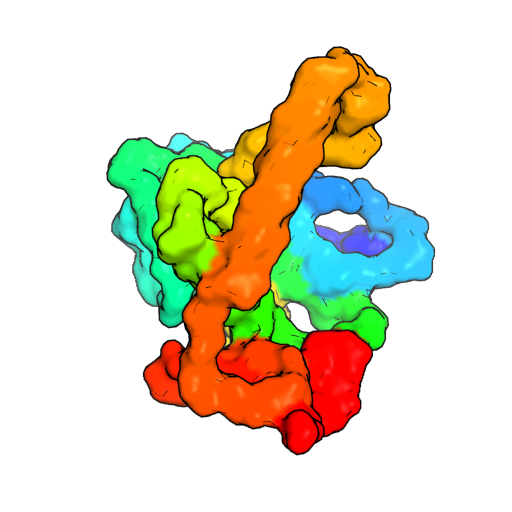9.657 5.077 -13.905 1.00 58.44 131 ALA A N 1
ATOM 1035 C CA . ALA A 1 131 ? 10.136 6.248 -13.176 1.00 58.44 131 ALA A CA 1
ATOM 1036 C C . ALA A 1 131 ? 11.395 6.820 -13.848 1.00 58.44 131 ALA A C 1
ATOM 1038 O O . ALA A 1 131 ? 12.510 6.418 -13.541 1.00 58.44 131 ALA A O 1
ATOM 1039 N N . LYS A 1 132 ? 11.228 7.772 -14.777 1.00 51.94 132 LYS A N 1
ATOM 1040 C CA . LYS A 1 132 ? 12.377 8.464 -15.391 1.00 51.94 132 LYS A CA 1
ATOM 1041 C C . LYS A 1 132 ? 13.102 9.413 -14.421 1.00 51.94 132 LYS A C 1
ATOM 1043 O O . LYS A 1 132 ? 14.284 9.643 -14.622 1.00 51.94 132 LYS A O 1
ATOM 1048 N N . ASP A 1 133 ? 12.433 9.864 -13.349 1.00 53.94 133 ASP A N 1
ATOM 1049 C CA . ASP A 1 133 ? 12.922 10.953 -12.483 1.00 53.94 133 ASP A CA 1
ATOM 1050 C C . ASP A 1 133 ? 12.674 10.759 -10.964 1.00 53.94 133 ASP A C 1
ATOM 1052 O O . ASP A 1 133 ? 12.668 11.738 -10.223 1.00 53.94 133 ASP A O 1
ATOM 1056 N N . GLY A 1 134 ? 12.414 9.552 -10.440 1.00 73.00 134 GLY A N 1
ATOM 1057 C CA . GLY A 1 134 ? 12.041 9.460 -9.016 1.00 73.00 134 GLY A CA 1
ATOM 1058 C C . GLY A 1 134 ? 11.982 8.060 -8.425 1.00 73.00 134 GLY A C 1
ATOM 1059 O O . GLY A 1 134 ? 12.946 7.311 -8.470 1.00 73.00 134 GLY A O 1
ATOM 1060 N N . PHE A 1 135 ? 10.861 7.692 -7.824 1.00 86.50 135 PHE A N 1
ATOM 1061 C CA . PHE A 1 135 ? 10.740 6.469 -7.031 1.00 86.50 135 PHE A CA 1
ATOM 1062 C C . PHE A 1 135 ? 9.650 5.555 -7.599 1.00 86.50 135 PHE A C 1
ATOM 1064 O O . PHE A 1 135 ? 8.726 6.027 -8.264 1.00 86.50 135 PHE A O 1
ATOM 1071 N N . SER A 1 136 ? 9.722 4.257 -7.301 1.00 91.69 136 SER A N 1
ATOM 1072 C CA . SER A 1 136 ? 8.588 3.346 -7.476 1.00 91.69 136 SER A CA 1
ATOM 1073 C C . SER A 1 136 ? 7.704 3.378 -6.225 1.00 91.69 136 SER A C 1
ATOM 1075 O O . SER A 1 136 ? 8.198 3.574 -5.109 1.00 91.69 136 SER A O 1
ATOM 1077 N N . TRP A 1 137 ? 6.385 3.278 -6.399 1.00 94.69 137 TRP A N 1
ATOM 1078 C CA . TRP A 1 137 ? 5.441 3.533 -5.308 1.00 94.69 137 TRP A CA 1
ATOM 1079 C C . TRP A 1 137 ? 4.078 2.866 -5.487 1.00 94.69 137 TRP A C 1
ATOM 1081 O O . TRP A 1 137 ? 3.661 2.550 -6.602 1.00 94.69 137 TRP A O 1
ATOM 1091 N N . THR A 1 138 ? 3.355 2.735 -4.375 1.00 96.81 138 THR A N 1
ATOM 1092 C CA . THR A 1 138 ? 1.913 2.457 -4.334 1.00 96.81 138 THR A CA 1
ATOM 1093 C C . THR A 1 138 ? 1.173 3.551 -3.565 1.00 96.81 138 THR A C 1
ATOM 1095 O O . THR A 1 138 ? 1.675 4.090 -2.578 1.00 96.81 138 THR A O 1
ATOM 1098 N N . LEU A 1 139 ? -0.025 3.892 -4.038 1.00 97.31 139 LEU A N 1
ATOM 1099 C CA . LEU A 1 139 ? -1.029 4.695 -3.349 1.00 97.31 139 LEU A CA 1
ATOM 1100 C C . LEU A 1 139 ? -2.168 3.774 -2.939 1.00 97.31 139 LEU A C 1
ATOM 1102 O O . LEU A 1 139 ? -2.724 3.065 -3.778 1.00 97.31 139 LEU A O 1
ATOM 1106 N N . MET A 1 140 ? -2.519 3.781 -1.661 1.00 97.88 140 MET A N 1
ATOM 1107 C CA . MET A 1 140 ? -3.405 2.777 -1.087 1.00 97.88 140 MET A CA 1
ATOM 1108 C C . MET A 1 140 ? -4.329 3.333 -0.008 1.00 97.88 140 MET A C 1
ATOM 1110 O O . MET A 1 140 ? -4.136 4.433 0.518 1.00 97.88 140 MET A O 1
ATOM 1114 N N . GLU A 1 141 ? -5.354 2.547 0.298 1.00 98.12 141 GLU A N 1
ATOM 1115 C CA . GLU A 1 141 ? -6.297 2.776 1.382 1.00 98.12 141 GLU A CA 1
ATOM 1116 C C . GLU A 1 141 ? -5.567 2.937 2.720 1.00 98.12 141 GLU A C 1
ATOM 1118 O O . GLU A 1 141 ? -4.735 2.110 3.099 1.00 98.12 141 GLU A O 1
ATOM 1123 N N . PHE A 1 142 ? -5.916 3.992 3.456 1.00 97.75 142 PHE A N 1
ATOM 1124 C CA . PHE A 1 142 ? -5.546 4.113 4.858 1.00 97.75 142 PHE A CA 1
ATOM 1125 C C . PHE A 1 142 ? -6.466 3.225 5.702 1.00 97.75 142 PHE A C 1
ATOM 1127 O O . PHE A 1 142 ? -7.681 3.415 5.701 1.00 97.75 142 PHE A O 1
ATOM 1134 N N . LYS A 1 143 ? -5.888 2.259 6.422 1.00 95.81 143 LYS A N 1
ATOM 1135 C CA . LYS A 1 143 ? -6.620 1.432 7.385 1.00 95.81 143 LYS A CA 1
ATOM 1136 C C . LYS A 1 143 ? -6.543 2.077 8.760 1.00 95.81 143 LYS A C 1
ATOM 1138 O O . LYS A 1 143 ? -5.456 2.279 9.294 1.00 95.81 143 LYS A O 1
ATOM 1143 N N . GLU A 1 144 ? -7.705 2.391 9.315 1.00 94.00 144 GLU A N 1
ATOM 1144 C CA . GLU A 1 144 ? -7.815 2.815 10.705 1.00 94.00 144 GLU A CA 1
ATOM 1145 C C . GLU A 1 144 ? -7.546 1.639 11.642 1.00 94.00 144 GLU A C 1
ATOM 1147 O O . GLU A 1 144 ? -7.853 0.487 11.329 1.00 94.00 144 GLU A O 1
ATOM 1152 N N . GLY A 1 145 ? -6.976 1.946 12.801 1.00 93.19 145 GLY A N 1
ATOM 1153 C CA . GLY A 1 145 ? -6.660 0.961 13.819 1.00 93.19 145 GLY A CA 1
ATOM 1154 C C . GLY A 1 145 ? -5.373 1.299 14.551 1.00 93.19 145 GLY A C 1
ATOM 1155 O O . GLY A 1 145 ? -4.818 2.392 14.416 1.00 93.19 145 GLY A O 1
ATOM 1156 N N . VAL A 1 146 ? -4.918 0.329 15.331 1.00 91.50 146 VAL A N 1
ATOM 1157 C CA . VAL A 1 146 ? -3.677 0.371 16.102 1.00 91.50 146 VAL A CA 1
ATOM 1158 C C . VAL A 1 146 ? -2.893 -0.920 15.856 1.00 91.50 146 VAL A C 1
ATOM 1160 O O . VAL A 1 146 ? -3.507 -1.934 15.499 1.00 91.50 146 VAL A O 1
ATOM 1163 N N . PRO A 1 147 ? -1.559 -0.905 16.010 1.00 91.94 147 PRO A N 1
ATOM 1164 C CA . PRO A 1 147 ? -0.749 -2.110 15.890 1.00 91.94 147 PRO A CA 1
ATOM 1165 C C . PRO A 1 147 ? -1.234 -3.197 16.853 1.00 91.94 147 PRO A C 1
ATOM 1167 O O . PRO A 1 147 ? -1.397 -2.973 18.050 1.00 91.94 147 PRO A O 1
ATOM 1170 N N . LEU A 1 148 ? -1.506 -4.393 16.330 1.00 93.75 148 LEU A N 1
ATOM 1171 C CA . LEU A 1 148 ? -2.051 -5.469 17.155 1.00 93.75 148 LEU A CA 1
ATOM 1172 C C . LEU A 1 148 ? -1.046 -5.931 18.217 1.00 93.75 148 LEU A C 1
ATOM 1174 O O . LEU A 1 148 ? -1.444 -6.309 19.310 1.00 93.75 148 LEU A O 1
ATOM 1178 N N . ASP A 1 149 ? 0.249 -5.891 17.922 1.00 92.81 149 ASP A N 1
ATOM 1179 C CA . ASP A 1 149 ? 1.317 -6.281 18.842 1.00 92.81 149 ASP A CA 1
ATOM 1180 C C . ASP A 1 149 ? 1.405 -5.382 20.084 1.00 92.81 149 ASP A C 1
ATOM 1182 O O . ASP A 1 149 ? 1.771 -5.882 21.151 1.00 92.81 149 ASP A O 1
ATOM 1186 N N . SER A 1 150 ? 1.005 -4.105 19.989 1.00 92.62 150 SER A N 1
ATOM 1187 C CA . SER A 1 150 ? 0.941 -3.212 21.153 1.00 92.62 150 SER A CA 1
ATOM 1188 C C . SER A 1 150 ? -0.259 -3.502 22.055 1.00 92.62 150 SER A C 1
ATOM 1190 O O . SER A 1 150 ? -0.156 -3.374 23.275 1.00 92.62 150 SER A O 1
ATOM 1192 N N . GLU A 1 151 ? -1.384 -3.936 21.478 1.00 94.56 151 GLU A N 1
ATOM 1193 C CA . GLU A 1 151 ? -2.646 -4.092 22.212 1.00 94.56 151 GLU A CA 1
ATOM 1194 C C . GLU A 1 151 ? -2.974 -5.529 22.618 1.00 94.56 151 GLU A C 1
ATOM 1196 O O . GLU A 1 151 ? -3.691 -5.742 23.596 1.00 94.56 151 GLU A O 1
ATOM 1201 N N . PHE A 1 152 ? -2.458 -6.537 21.910 1.00 95.19 152 PHE A N 1
ATOM 1202 C CA . PHE A 1 152 ? -2.912 -7.925 22.046 1.00 95.19 152 PHE A CA 1
ATOM 1203 C C . PHE A 1 152 ? -2.803 -8.467 23.477 1.00 95.19 152 PHE A C 1
ATOM 1205 O O . PHE A 1 152 ? -3.661 -9.229 23.921 1.00 95.19 152 PHE A O 1
ATOM 1212 N N . GLN A 1 153 ? -1.771 -8.059 24.222 1.00 95.19 153 GLN A N 1
ATOM 1213 C CA . GLN A 1 153 ? -1.568 -8.489 25.612 1.00 95.19 153 GLN A CA 1
ATOM 1214 C C . GLN A 1 153 ? -2.569 -7.861 26.593 1.00 95.19 153 GLN A C 1
ATOM 1216 O O . GLN A 1 153 ? -2.845 -8.449 27.638 1.00 95.19 153 GLN A O 1
ATOM 1221 N N . ASN A 1 154 ? -3.130 -6.699 26.251 1.00 96.62 154 ASN A N 1
ATOM 1222 C CA . ASN A 1 154 ? -4.071 -5.954 27.090 1.00 96.62 154 ASN A CA 1
ATOM 1223 C C . ASN A 1 154 ? -5.528 -6.397 26.886 1.00 96.62 154 ASN A C 1
ATOM 1225 O O . ASN A 1 154 ? -6.404 -6.037 27.671 1.00 96.62 154 ASN A O 1
ATOM 1229 N N . LEU A 1 155 ? -5.795 -7.185 25.844 1.00 96.88 155 LEU A N 1
ATOM 1230 C CA . LEU A 1 155 ? -7.118 -7.715 25.540 1.00 96.88 155 LEU A CA 1
ATOM 1231 C C . LEU A 1 155 ? -7.605 -8.704 26.614 1.00 96.88 155 LEU A C 1
ATOM 1233 O O . LEU A 1 155 ? -6.829 -9.453 27.229 1.00 96.88 155 LEU A O 1
ATOM 1237 N N . SER A 1 156 ? -8.926 -8.778 26.790 1.00 98.00 156 SER A N 1
ATOM 1238 C CA . SER A 1 156 ? -9.535 -9.836 27.600 1.00 98.00 156 SER A CA 1
ATOM 1239 C C . SER A 1 156 ? -9.235 -11.219 27.001 1.00 98.00 156 SER A C 1
ATOM 1241 O O . SER A 1 156 ? -8.829 -11.345 25.845 1.00 98.00 156 SER A O 1
ATOM 1243 N N . GLU A 1 157 ? -9.392 -12.286 27.784 1.00 97.62 157 GLU A N 1
ATOM 1244 C CA . GLU A 1 157 ? -9.203 -13.649 27.263 1.00 97.62 157 GLU A CA 1
ATOM 1245 C C . GLU A 1 157 ? -10.180 -13.961 26.116 1.00 97.62 157 GLU A C 1
ATOM 1247 O O . GLU A 1 157 ? -9.791 -14.571 25.120 1.00 97.62 157 GLU A O 1
ATOM 1252 N N . ALA A 1 158 ? -11.426 -13.491 26.236 1.00 98.06 158 ALA A N 1
ATOM 1253 C CA . ALA A 1 158 ? -12.444 -13.642 25.203 1.00 98.06 158 ALA A CA 1
ATOM 1254 C C . ALA A 1 158 ? -12.035 -12.916 23.911 1.00 98.06 158 ALA A C 1
ATOM 1256 O O . ALA A 1 158 ? -11.963 -13.548 22.859 1.00 98.06 158 ALA A O 1
ATOM 1257 N N . ASP A 1 159 ? -11.652 -11.639 24.005 1.00 97.75 159 ASP A N 1
ATOM 1258 C CA . ASP A 1 159 ? -11.246 -10.855 22.831 1.00 97.75 159 ASP A CA 1
ATOM 1259 C C . ASP A 1 159 ? -9.984 -11.427 22.173 1.00 97.75 159 ASP A C 1
ATOM 1261 O O . ASP A 1 159 ? -9.889 -11.486 20.948 1.00 97.75 159 ASP A O 1
ATOM 1265 N N . ARG A 1 160 ? -9.015 -11.916 22.964 1.00 97.31 160 ARG A N 1
ATOM 1266 C CA . ARG A 1 160 ? -7.827 -12.601 22.423 1.00 97.31 160 ARG A CA 1
ATOM 1267 C C . ARG A 1 160 ? -8.204 -13.825 21.611 1.00 97.31 160 ARG A C 1
ATOM 1269 O O . ARG A 1 160 ? -7.640 -14.040 20.539 1.00 97.31 160 ARG A O 1
ATOM 1276 N N . LYS A 1 161 ? -9.136 -14.634 22.113 1.00 97.75 161 LYS A N 1
ATOM 1277 C CA . LYS A 1 161 ? -9.611 -15.823 21.405 1.00 97.75 161 LYS A CA 1
ATOM 1278 C C . LYS A 1 161 ? -10.290 -15.447 20.088 1.00 97.75 161 LYS A C 1
ATOM 1280 O O . LYS A 1 161 ? -10.020 -16.091 19.074 1.00 97.75 161 LYS A O 1
ATOM 1285 N N . ASP A 1 162 ? -11.099 -14.394 20.092 1.00 97.12 162 ASP A N 1
ATOM 1286 C CA . ASP A 1 162 ? -11.775 -13.908 18.889 1.00 97.12 162 ASP A CA 1
ATOM 1287 C C . ASP A 1 162 ? -10.775 -13.370 17.857 1.00 97.12 162 ASP A C 1
ATOM 1289 O O . ASP A 1 162 ? -10.840 -13.741 16.682 1.00 97.12 162 ASP A O 1
ATOM 1293 N N . VAL A 1 163 ? -9.787 -12.579 18.287 1.00 96.31 163 VAL A N 1
ATOM 1294 C CA . VAL A 1 163 ? -8.701 -12.088 17.421 1.00 96.31 163 VAL A CA 1
ATOM 1295 C C . VAL A 1 163 ? -7.883 -13.242 16.836 1.00 96.31 163 VAL A C 1
ATOM 1297 O O . VAL A 1 163 ? -7.587 -13.238 15.642 1.00 96.31 163 VAL A O 1
ATOM 1300 N N . LEU A 1 164 ? -7.545 -14.262 17.631 1.00 97.38 164 LEU A N 1
ATOM 1301 C CA . LEU A 1 164 ? -6.848 -15.454 17.130 1.00 97.38 164 LEU A CA 1
ATOM 1302 C C . LEU A 1 164 ? -7.671 -16.194 16.067 1.00 97.38 164 LEU A C 1
ATOM 1304 O O . LEU A 1 164 ? -7.108 -16.661 15.076 1.00 97.38 164 LEU A O 1
ATOM 1308 N N . GLY A 1 165 ? -8.995 -16.256 16.237 1.00 97.31 165 GLY A N 1
ATOM 1309 C CA . GLY A 1 165 ? -9.909 -16.772 15.218 1.00 97.31 165 GLY A CA 1
ATOM 1310 C C . GLY A 1 165 ? -9.853 -15.961 13.920 1.00 97.31 165 GLY A C 1
ATOM 1311 O O . GLY A 1 165 ? -9.711 -16.535 12.843 1.00 97.31 165 GLY A O 1
ATOM 1312 N N . GLN A 1 166 ? -9.869 -14.629 14.015 1.00 96.31 166 GLN A N 1
ATOM 1313 C CA . GLN A 1 166 ? -9.755 -13.746 12.846 1.00 96.31 166 GLN A CA 1
ATOM 1314 C C . GLN A 1 166 ? -8.402 -13.892 12.134 1.00 96.31 166 GLN A C 1
ATOM 1316 O O . GLN A 1 166 ? -8.355 -13.924 10.905 1.00 96.31 166 GLN A O 1
ATOM 1321 N N . ILE A 1 167 ? -7.303 -14.043 12.879 1.00 96.81 167 ILE A N 1
ATOM 1322 C CA . ILE A 1 167 ? -5.977 -14.324 12.307 1.00 96.81 167 ILE A CA 1
ATOM 1323 C C . ILE A 1 167 ? -6.008 -15.646 11.530 1.00 96.81 167 ILE A C 1
ATOM 1325 O O . ILE A 1 167 ? -5.546 -15.699 10.389 1.00 96.81 167 ILE A O 1
ATOM 1329 N N . ALA A 1 168 ? -6.583 -16.703 12.111 1.00 98.06 168 ALA A N 1
ATOM 1330 C CA . ALA A 1 168 ? -6.722 -17.993 11.438 1.00 98.06 168 ALA A CA 1
ATOM 1331 C C . ALA A 1 168 ? -7.564 -17.890 10.153 1.00 98.06 168 ALA A C 1
ATOM 1333 O O . ALA A 1 168 ? -7.205 -18.489 9.134 1.00 98.06 168 ALA A O 1
ATOM 1334 N N . ASP A 1 169 ? -8.633 -17.091 10.168 1.00 97.88 169 ASP A N 1
ATOM 1335 C CA . ASP A 1 169 ? -9.444 -16.825 8.980 1.00 97.88 169 ASP A CA 1
ATOM 1336 C C . ASP A 1 169 ? -8.641 -16.103 7.885 1.00 97.88 169 ASP A C 1
ATOM 1338 O O . ASP A 1 169 ? -8.715 -16.486 6.714 1.00 97.88 169 ASP A O 1
ATOM 1342 N N . VAL A 1 170 ? -7.824 -15.107 8.251 1.00 97.44 170 VAL A N 1
ATOM 1343 C CA . VAL A 1 170 ? -6.934 -14.407 7.308 1.00 97.44 170 VAL A CA 1
ATOM 1344 C C . VAL A 1 170 ? -5.941 -15.384 6.681 1.00 97.44 170 VAL A C 1
ATOM 1346 O O . VAL A 1 170 ? -5.856 -15.451 5.454 1.00 97.44 170 VAL A O 1
ATOM 1349 N N . PHE A 1 171 ? -5.235 -16.189 7.481 1.00 97.81 171 PHE A N 1
ATOM 1350 C CA . PHE A 1 171 ? -4.295 -17.187 6.954 1.00 97.81 171 PHE A CA 1
ATOM 1351 C C . PHE A 1 171 ? -4.984 -18.209 6.046 1.00 97.81 171 PHE A C 1
ATOM 1353 O O . PHE A 1 171 ? -4.446 -18.548 4.993 1.00 97.81 171 PHE A O 1
ATOM 1360 N N . THR A 1 172 ? -6.190 -18.649 6.406 1.00 97.75 172 THR A N 1
ATOM 1361 C CA . THR A 1 172 ? -6.980 -19.565 5.574 1.00 97.75 172 THR A CA 1
ATOM 1362 C C . THR A 1 172 ? -7.341 -18.921 4.235 1.00 97.75 172 THR A C 1
ATOM 1364 O O . THR A 1 172 ? -7.204 -19.560 3.192 1.00 97.75 172 THR A O 1
ATOM 1367 N N . GLY A 1 173 ? -7.749 -17.649 4.236 1.00 97.19 173 GLY A N 1
ATOM 1368 C CA . GLY A 1 173 ? -8.013 -16.889 3.014 1.00 97.19 173 GLY A CA 1
ATOM 1369 C C . GLY A 1 173 ? -6.773 -16.745 2.128 1.00 97.19 173 GLY A C 1
ATOM 1370 O O . GLY A 1 173 ? -6.860 -16.962 0.921 1.00 97.19 173 GLY A O 1
ATOM 1371 N N . LEU A 1 174 ? -5.610 -16.448 2.718 1.00 96.56 174 LEU A N 1
ATOM 1372 C CA . LEU A 1 174 ? -4.337 -16.338 1.993 1.00 96.56 174 LEU A CA 1
ATOM 1373 C C . LEU A 1 174 ? -3.908 -17.673 1.369 1.00 96.56 174 LEU A C 1
ATOM 1375 O O . LEU A 1 174 ? -3.527 -17.712 0.203 1.00 96.56 174 LEU A O 1
ATOM 1379 N N . GLN A 1 175 ? -4.011 -18.774 2.116 1.00 95.62 175 GLN A N 1
ATOM 1380 C CA . GLN A 1 175 ? -3.679 -20.117 1.623 1.00 95.62 175 GLN A CA 1
ATOM 1381 C C . GLN A 1 175 ? -4.618 -20.594 0.510 1.00 95.62 175 GLN A C 1
ATOM 1383 O O . GLN A 1 175 ? -4.240 -21.442 -0.294 1.00 95.62 175 GLN A O 1
ATOM 1388 N N . ARG A 1 176 ? -5.840 -20.056 0.460 1.00 93.69 176 ARG A N 1
ATOM 1389 C CA . ARG A 1 176 ? -6.845 -20.342 -0.572 1.00 93.69 176 ARG A CA 1
ATOM 1390 C C . ARG A 1 176 ? -6.861 -19.310 -1.698 1.00 93.69 176 ARG A C 1
ATOM 1392 O O . ARG A 1 176 ? -7.782 -19.332 -2.515 1.00 93.69 176 ARG A O 1
ATOM 1399 N N . ALA A 1 177 ? -5.890 -18.396 -1.741 1.00 94.50 177 ALA A N 1
ATOM 1400 C CA . ALA A 1 177 ? -5.800 -17.419 -2.815 1.00 94.50 177 ALA A CA 1
ATOM 1401 C C . ALA A 1 177 ? -5.760 -18.133 -4.179 1.00 94.50 177 ALA A C 1
ATOM 1403 O O . ALA A 1 177 ? -5.006 -19.095 -4.341 1.00 94.50 177 ALA A O 1
ATOM 1404 N N . PRO A 1 178 ? -6.565 -17.694 -5.163 1.00 91.75 178 PRO A N 1
ATOM 1405 C CA . PRO A 1 178 ? -6.590 -18.323 -6.474 1.00 91.75 178 PRO A CA 1
ATOM 1406 C C . PRO A 1 178 ? -5.310 -17.957 -7.226 1.00 91.75 178 PRO A C 1
ATOM 1408 O O . PRO A 1 178 ? -5.228 -16.879 -7.807 1.00 91.75 178 PRO A O 1
ATOM 1411 N N . ILE A 1 179 ? -4.305 -18.832 -7.180 1.00 92.44 179 ILE A N 1
ATOM 1412 C CA . ILE A 1 179 ? -3.030 -18.649 -7.880 1.00 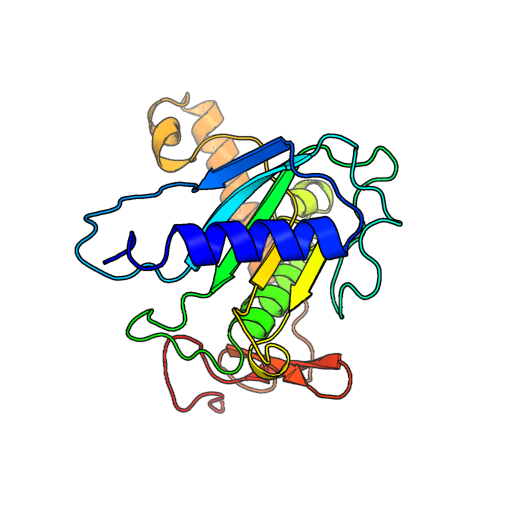92.44 179 ILE A CA 1
ATOM 1413 C C . ILE A 1 179 ? -3.244 -18.910 -9.382 1.00 92.44 179 ILE A C 1
ATOM 1415 O O . ILE A 1 179 ? -3.659 -20.015 -9.739 1.00 92.44 179 ILE A O 1
ATOM 1419 N N . PRO A 1 180 ? -2.999 -17.925 -10.268 1.00 93.12 180 PRO A N 1
ATOM 1420 C CA . PRO A 1 180 ? -3.085 -18.120 -11.714 1.00 93.12 180 PRO A CA 1
ATOM 1421 C C . PRO A 1 180 ? -2.146 -19.212 -12.245 1.00 93.12 180 PRO A C 1
ATOM 1423 O O . PRO A 1 180 ? -1.021 -19.354 -11.770 1.00 93.12 180 PRO A O 1
ATOM 1426 N N . GLU A 1 181 ? -2.560 -19.906 -13.311 1.00 93.56 181 GLU A N 1
ATOM 1427 C CA . GLU A 1 181 ? -1.728 -20.902 -14.016 1.00 93.56 181 GLU A CA 1
ATOM 1428 C C . GLU A 1 181 ? -0.430 -20.305 -14.592 1.00 93.56 181 GLU A C 1
ATOM 1430 O O . GLU A 1 181 ? 0.556 -21.010 -14.792 1.00 93.56 181 GLU A O 1
ATOM 1435 N N . SER A 1 182 ? -0.398 -18.988 -14.807 1.00 93.38 182 SER A N 1
ATOM 1436 C CA . SER A 1 182 ? 0.779 -18.221 -15.227 1.00 93.38 182 SER A CA 1
ATOM 1437 C C . SER A 1 182 ? 1.884 -18.116 -14.161 1.00 93.38 182 SER A C 1
ATOM 1439 O O . SER A 1 182 ? 2.933 -17.513 -14.413 1.00 93.38 182 SER A O 1
ATOM 1441 N N . ILE A 1 183 ? 1.688 -18.706 -12.976 1.00 92.56 183 ILE A N 1
ATOM 1442 C CA . ILE A 1 183 ? 2.689 -18.822 -11.908 1.00 92.56 183 ILE A CA 1
ATOM 1443 C C . ILE A 1 183 ? 3.039 -20.311 -11.722 1.00 92.56 183 ILE A C 1
ATOM 1445 O O . ILE A 1 183 ? 2.559 -20.956 -10.790 1.00 92.56 183 ILE A O 1
ATOM 1449 N N . PRO A 1 184 ? 3.875 -20.891 -12.600 1.00 86.38 184 PRO A N 1
ATOM 1450 C CA . PRO A 1 184 ? 4.141 -22.331 -12.594 1.00 86.38 184 PRO A CA 1
ATOM 1451 C C . PRO A 1 184 ? 5.200 -22.767 -11.567 1.00 86.38 184 PRO A C 1
ATOM 1453 O O . PRO A 1 184 ? 5.506 -23.951 -11.471 1.00 86.38 184 PRO A O 1
ATOM 1456 N N . ALA A 1 185 ? 5.830 -21.826 -10.862 1.00 88.56 185 ALA A N 1
ATOM 1457 C CA . ALA A 1 185 ? 7.079 -22.040 -10.138 1.00 88.56 185 ALA A CA 1
ATOM 1458 C C . ALA A 1 185 ? 7.149 -21.195 -8.859 1.00 88.56 185 ALA A C 1
ATOM 1460 O O . ALA A 1 185 ? 6.448 -20.190 -8.717 1.00 88.56 185 ALA A O 1
ATOM 1461 N N . HIS A 1 186 ? 8.028 -21.584 -7.936 1.00 87.50 186 HIS A N 1
ATOM 1462 C CA . HIS A 1 186 ? 8.219 -20.875 -6.674 1.00 87.50 186 HIS A CA 1
ATOM 1463 C C . HIS A 1 186 ? 9.114 -19.649 -6.864 1.00 87.50 186 HIS A C 1
ATOM 1465 O O . HIS A 1 186 ? 10.210 -19.738 -7.415 1.00 87.50 186 HIS A O 1
ATOM 1471 N N . GLY A 1 187 ? 8.675 -18.495 -6.374 1.00 91.81 187 GLY A N 1
ATOM 1472 C CA . GLY A 1 187 ? 9.421 -17.252 -6.508 1.00 91.81 187 GLY A CA 1
ATOM 1473 C C . GLY A 1 187 ? 8.620 -16.049 -6.040 1.00 91.81 187 GLY A C 1
ATOM 1474 O O . GLY A 1 187 ? 7.714 -16.174 -5.216 1.00 91.81 187 GLY A O 1
ATOM 1475 N N . GLY A 1 188 ? 8.982 -14.882 -6.564 1.00 93.06 188 GLY A N 1
ATOM 1476 C CA . GLY A 1 188 ? 8.165 -13.685 -6.422 1.00 93.06 188 GLY A CA 1
ATOM 1477 C C . GLY A 1 188 ? 7.072 -13.635 -7.481 1.00 93.06 188 GLY A C 1
ATOM 1478 O O . GLY A 1 188 ? 6.869 -14.565 -8.264 1.00 93.06 188 GLY A O 1
ATOM 1479 N N . LEU A 1 189 ? 6.389 -12.505 -7.519 1.00 94.56 189 LEU A N 1
ATOM 1480 C CA . LEU A 1 189 ? 5.369 -12.177 -8.499 1.00 94.56 189 LEU A CA 1
ATOM 1481 C C . LEU A 1 189 ? 5.843 -10.985 -9.327 1.00 94.56 189 LEU A C 1
ATOM 1483 O O . LEU A 1 189 ? 6.631 -10.153 -8.873 1.00 94.56 189 LEU A O 1
ATOM 1487 N N . THR A 1 190 ? 5.368 -10.891 -10.557 1.00 94.25 190 THR A N 1
ATOM 1488 C CA . THR A 1 190 ? 5.499 -9.677 -11.361 1.00 94.25 190 THR A CA 1
ATOM 1489 C C . THR A 1 190 ? 4.287 -9.530 -12.272 1.00 94.25 190 THR A C 1
ATOM 1491 O O . THR A 1 190 ? 3.427 -10.412 -12.314 1.00 94.25 190 THR A O 1
ATOM 1494 N N . ILE A 1 191 ? 4.210 -8.411 -12.981 1.00 93.94 191 ILE A N 1
ATOM 1495 C CA . ILE A 1 191 ? 3.186 -8.144 -13.985 1.00 93.94 191 ILE A CA 1
ATOM 1496 C C . ILE A 1 191 ? 3.889 -8.055 -15.336 1.00 93.94 191 ILE A C 1
ATOM 1498 O O . ILE A 1 191 ? 4.828 -7.275 -15.495 1.00 93.94 191 ILE A O 1
ATOM 1502 N N . ASN A 1 192 ? 3.475 -8.887 -16.291 1.00 91.94 192 ASN A N 1
ATOM 1503 C CA . ASN A 1 192 ? 4.062 -8.894 -17.629 1.00 91.94 192 ASN A CA 1
ATOM 1504 C C . ASN A 1 192 ? 3.559 -7.705 -18.477 1.00 91.94 192 ASN A C 1
ATOM 1506 O O . ASN A 1 192 ? 2.678 -6.947 -18.072 1.00 91.94 192 ASN A O 1
ATOM 1510 N N . GLU A 1 193 ? 4.090 -7.554 -19.691 1.00 89.56 193 GLU A N 1
ATOM 1511 C CA . GLU A 1 193 ? 3.691 -6.481 -20.620 1.00 89.56 193 GLU A CA 1
ATOM 1512 C C . GLU A 1 193 ? 2.215 -6.552 -21.044 1.00 89.56 193 GLU A C 1
ATOM 1514 O O . GLU A 1 193 ? 1.626 -5.537 -21.411 1.00 89.56 193 GLU A O 1
ATOM 1519 N N . SER A 1 194 ? 1.601 -7.737 -20.958 1.00 91.19 194 SER A N 1
ATOM 1520 C CA . SER A 1 194 ? 0.166 -7.939 -21.209 1.00 91.19 194 SER A CA 1
ATOM 1521 C C . SER A 1 194 ? -0.704 -7.569 -20.002 1.00 91.19 194 SER A C 1
ATOM 1523 O O . SER A 1 194 ? -1.930 -7.631 -20.079 1.00 91.19 194 SER A O 1
ATOM 1525 N N . GLY A 1 195 ? -0.092 -7.152 -18.890 1.00 91.19 195 GLY A N 1
ATOM 1526 C CA . GLY A 1 195 ? -0.787 -6.781 -17.666 1.00 91.19 195 GLY A CA 1
ATOM 1527 C C . GLY A 1 195 ? -1.229 -7.972 -16.819 1.00 91.19 195 GLY A C 1
ATOM 1528 O O . GLY A 1 195 ? -2.086 -7.786 -15.961 1.00 91.19 195 GLY A O 1
ATOM 1529 N N . GLU A 1 196 ? -0.671 -9.163 -17.039 1.00 95.00 196 GLU A N 1
ATOM 1530 C CA . GLU A 1 196 ? -1.006 -10.393 -16.318 1.00 95.00 196 GLU A CA 1
ATOM 1531 C C . GLU A 1 196 ? -0.031 -10.644 -15.163 1.00 95.00 196 GLU A C 1
ATOM 1533 O O . GLU A 1 196 ? 1.176 -10.435 -15.305 1.00 95.00 196 GLU A O 1
ATOM 1538 N N . ILE A 1 197 ? -0.535 -11.146 -14.031 1.00 95.94 197 ILE A N 1
ATOM 1539 C CA . ILE A 1 197 ? 0.319 -11.637 -12.941 1.00 95.94 197 ILE A CA 1
ATOM 1540 C C . ILE A 1 197 ? 1.019 -12.916 -13.405 1.00 95.94 197 ILE A C 1
ATOM 1542 O O . ILE A 1 197 ? 0.359 -13.871 -13.811 1.00 95.94 197 ILE A O 1
ATOM 1546 N N . VAL A 1 198 ? 2.344 -12.954 -13.292 1.00 95.25 198 VAL A N 1
ATOM 1547 C CA . VAL A 1 198 ? 3.178 -14.114 -13.638 1.00 95.25 198 VAL A CA 1
ATOM 1548 C C . VAL A 1 198 ? 4.216 -14.387 -12.547 1.00 95.25 198 VAL A C 1
ATOM 1550 O O . VAL A 1 198 ? 4.462 -13.546 -11.675 1.00 95.25 198 VAL A O 1
ATOM 1553 N N . GLY A 1 199 ? 4.844 -15.565 -12.597 1.00 93.81 199 GLY A N 1
ATOM 1554 C CA . GLY A 1 199 ? 5.994 -15.877 -11.746 1.00 93.81 199 GLY A CA 1
ATOM 1555 C C . GLY A 1 199 ? 7.165 -14.924 -12.010 1.00 93.81 199 GLY A C 1
ATOM 1556 O O . GLY A 1 199 ? 7.523 -14.670 -13.159 1.00 93.81 199 GLY A O 1
ATOM 1557 N N . GLY A 1 200 ? 7.761 -14.393 -10.946 1.00 92.00 200 GLY A N 1
ATOM 1558 C CA . GLY A 1 200 ? 8.840 -13.413 -11.013 1.00 92.00 200 GLY A CA 1
ATOM 1559 C C . GLY A 1 200 ? 9.981 -13.705 -10.044 1.00 92.00 200 GLY A C 1
ATOM 1560 O O . GLY A 1 200 ? 9.982 -14.685 -9.293 1.00 92.00 200 GLY A O 1
ATOM 1561 N N . GLN A 1 201 ? 10.973 -12.820 -10.048 1.00 90.75 201 GLN A N 1
ATOM 1562 C CA . GLN A 1 201 ? 12.079 -12.889 -9.101 1.00 90.75 201 GLN A CA 1
ATOM 1563 C C . GLN A 1 201 ? 11.590 -12.534 -7.690 1.00 90.75 201 GLN A C 1
ATOM 1565 O O . GLN A 1 201 ? 10.737 -11.659 -7.526 1.00 90.75 201 GLN A O 1
ATOM 1570 N N . LEU A 1 202 ? 12.128 -13.194 -6.659 1.00 90.38 202 LEU A N 1
ATOM 1571 C CA . LEU A 1 202 ? 11.906 -12.757 -5.281 1.00 90.38 202 LEU A CA 1
ATOM 1572 C C . LEU A 1 202 ? 12.552 -11.391 -5.058 1.00 90.38 202 LEU A C 1
ATOM 1574 O O . LEU A 1 202 ? 13.646 -11.117 -5.546 1.00 90.38 202 LEU A O 1
ATOM 1578 N N . THR A 1 203 ? 11.920 -10.557 -4.241 1.00 90.50 203 THR A N 1
ATOM 1579 C CA . THR A 1 203 ? 12.483 -9.251 -3.878 1.00 90.50 203 THR A CA 1
ATOM 1580 C C . THR A 1 203 ? 13.662 -9.370 -2.912 1.00 90.50 203 THR A C 1
ATOM 1582 O O . THR A 1 203 ? 14.448 -8.441 -2.807 1.00 90.50 203 THR A O 1
ATOM 1585 N N . THR A 1 204 ? 13.832 -10.509 -2.240 1.00 89.25 204 THR A N 1
ATOM 1586 C CA . THR A 1 204 ? 14.878 -10.740 -1.227 1.00 89.25 204 THR A CA 1
ATOM 1587 C C . THR A 1 204 ? 15.985 -11.689 -1.682 1.00 89.25 204 THR A C 1
ATOM 1589 O O . THR A 1 204 ? 17.005 -11.808 -1.010 1.00 89.25 204 THR A O 1
ATOM 1592 N N . LEU A 1 205 ? 15.802 -12.399 -2.802 1.00 87.50 205 LEU A N 1
ATOM 1593 C CA . LEU A 1 205 ? 16.743 -13.422 -3.255 1.00 87.50 205 LEU A CA 1
ATOM 1594 C C . LEU A 1 205 ? 16.777 -13.522 -4.783 1.00 87.50 205 LEU A C 1
ATOM 1596 O O . LEU A 1 205 ? 15.746 -13.629 -5.447 1.00 87.50 205 LEU A O 1
ATOM 1600 N N . ARG A 1 206 ? 17.987 -13.515 -5.351 1.00 85.56 206 ARG A N 1
ATOM 1601 C CA . ARG A 1 206 ? 18.194 -13.698 -6.795 1.00 85.56 206 ARG A CA 1
ATOM 1602 C C . ARG A 1 206 ? 18.076 -15.172 -7.186 1.00 85.56 206 ARG A C 1
ATOM 1604 O O . ARG A 1 206 ? 18.400 -16.055 -6.399 1.00 85.56 206 ARG A O 1
ATOM 1611 N N . GLY A 1 207 ? 17.681 -15.419 -8.434 1.00 80.88 207 GLY A N 1
ATOM 1612 C CA . GLY A 1 207 ? 17.667 -16.756 -9.038 1.00 80.88 207 GLY A CA 1
ATOM 1613 C C . GLY A 1 207 ? 16.291 -17.417 -9.134 1.00 80.88 207 GLY A C 1
ATOM 1614 O O . GLY A 1 207 ? 16.187 -18.438 -9.800 1.00 80.88 207 GLY A O 1
ATOM 1615 N N . ALA A 1 208 ? 15.254 -16.835 -8.525 1.00 84.44 208 ALA A N 1
ATOM 1616 C CA . ALA A 1 208 ? 13.866 -17.234 -8.754 1.00 84.44 208 ALA A CA 1
ATOM 1617 C C . ALA A 1 208 ? 13.372 -16.724 -10.129 1.00 84.44 208 ALA A C 1
ATOM 1619 O O . ALA A 1 208 ? 13.897 -15.714 -10.609 1.00 84.44 208 ALA A O 1
ATOM 1620 N N . PRO A 1 209 ? 12.337 -17.334 -10.732 1.00 83.44 209 PRO A N 1
ATOM 1621 C CA . PRO A 1 209 ? 11.538 -18.443 -10.205 1.00 83.44 209 PRO A CA 1
ATOM 1622 C C . PRO A 1 209 ? 12.242 -19.809 -10.318 1.00 83.44 209 PRO A C 1
ATOM 1624 O O . PRO A 1 209 ? 12.928 -20.082 -11.300 1.00 83.44 209 PRO A O 1
ATOM 1627 N N . TRP A 1 210 ? 12.049 -20.679 -9.324 1.00 86.44 210 TRP A N 1
ATOM 1628 C CA . TRP A 1 210 ? 12.579 -22.047 -9.294 1.00 86.44 210 TRP A CA 1
ATOM 1629 C C . TRP A 1 210 ? 11.482 -23.069 -9.567 1.00 86.44 210 TRP A C 1
ATOM 1631 O O . TRP A 1 210 ? 10.392 -22.990 -8.995 1.00 86.44 210 TRP A O 1
ATOM 1641 N N . ALA A 1 211 ? 11.795 -24.052 -10.411 1.00 82.88 211 ALA A N 1
ATOM 1642 C CA . ALA A 1 211 ? 10.929 -25.204 -10.614 1.00 82.88 211 ALA A CA 1
ATOM 1643 C C . ALA A 1 211 ? 10.688 -25.937 -9.283 1.00 82.88 211 ALA A C 1
ATOM 1645 O O . ALA A 1 211 ? 11.599 -26.042 -8.457 1.00 82.88 211 ALA A O 1
ATOM 1646 N N . SER A 1 212 ? 9.454 -26.402 -9.097 1.00 62.69 212 SER A N 1
ATOM 1647 C CA . SER A 1 212 ? 9.045 -27.301 -8.013 1.00 62.69 212 SER A CA 1
ATOM 1648 C C . SER A 1 212 ? 9.653 -28.689 -8.165 1.00 62.69 212 SER A C 1
ATOM 1650 O O . SER A 1 212 ? 9.628 -29.183 -9.318 1.00 62.69 212 SER A O 1
#

InterPro domains:
  IPR011009 Protein kinase-like domain superfamily [SSF56112] (77-182)

pLDDT: mean 92.49, std 7.4, range [51.94, 98.75]

Sequence (212 aa):
MNHEYYQERLDFVKSVVEGFGLEPTEITPVEYQEDAPFPYNNFIYKIILAKLASPKSFHNAGSYTTHPPDGGVSTIVMRLANPRAQDIIQDNRVENELAAIHLARKGLQAFKPEISGLIPAIYAWRSHGGAKDGFSWTLMEFKEGVPLDSEFQNLSEADRKDVLGQIADVFTGLQRAPIPESIPAHGGLTINESGEIVGGQLTTLRGAPWAS

Foldseek 3Di:
DQCVCVVVVVVVVQVVCVVLVWAFPDWAWDPDDPPPPFHDQKTKIKTFTPDFQFQSSQDPQAPLADTAPRVGHRIKMKIWGDPRHPLFDQQFVQQLVSVLLSLLLQLLCVQPVVCSVVRKTWHHWAGPVRCPDGTGMTIIDDDDDDPCVVCLVVDDPVVNVVVVVVVVSSVNSSVRRPDDPQAQFDATWGADPVRDIHWDHHRRDPDDRDHD

Organism: NCBI:txid2664923

Secondary structure (DSSP, 8-state):
-TTTTHHHHHHHHHHHHHHTT--EEEEEESS--TT-SS--SEEEEEEEEEEEE-TTT-TT--TT--PPPTT-EEEEEEEEE-TT-TT---TTHHHHHHHHHHHHHHHHHHH-GGGGGGSPPEEEEE-STT-SSS--EEEEEPPPS--HHHHGGGS-HHHHHHHHHHHHHHHHHHHT----TT--SBSEEEE-TTS-EEEE--SS-TT--B--

Radius of gyration: 18.09 Å; chains: 1; bounding box: 40×47×49 Å